Protein AF-A0A843GXN9-F1 (afdb_monomer_lite)

Sequence (230 aa):
MGNDIEFFNIRDGESAVVRILSTTVDKIERIGIHTIELRGGTKKKVRCLESNCPLCKNDQASERLALHLWDYTDGKEKVWNRTTNEKFINLLKDVEENWGNLSECVIKINREGDSFPKYSVTVQNPNKYPMPNEISKEDIDKNVGYRCCTYRSADELAEFLKTGYLPEHVKKQPKQDWIPKDQWIKNKNKEQENKKIEEATKHYENHHNNAELEEDDDVMIDPFSLKRKG

Secondary structure (DSSP, 8-state):
----PEEP---TT-EEEEEE--SSGGGSEEEEEEEEEPTTS-EEEEE--GGG-GGGGTSPPEEEEEEEEEETTTTEEEEEEEE--HHHHHHHHHHHHHH--GGG-EEEEEEE-SSS-EEEEEEE-GGGSPPPTT--GGGTT---GGGTSB---HHHHHHHHHHS-PPP--S---------HHHHHHHHHHHHHHHHHHHHHHHHHHHHHTGGGS----------------

Foldseek 3Di:
DDADAAADDAAAQGKFKKAWLEFALLLFDKWFWDWAAFVPRDTFIETAPPPLAPCCVPDGTFIWTWIWIQTPVVGGIYTYIGGDDPVVSVVRVVCCVVPNTSNLWMWMWHWHDDVDIDIDIDTDDSVVPDDDPPDDNCSRSDDDCCVVHPYDDNVQNVVCVVPSDRDDDPPDDDPDDDDRPVRVVVVVVVVVVVVVVVVVVVVVVVVVVVVVPPPDDPPPDDPDDDDDDD

Structure (mmCIF, N/CA/C/O backbone):
data_AF-A0A843GXN9-F1
#
_entry.id   AF-A0A843GXN9-F1
#
loop_
_atom_site.group_PDB
_atom_site.id
_atom_site.type_symbol
_atom_site.label_atom_id
_atom_site.label_alt_id
_atom_site.label_comp_id
_atom_site.label_asym_id
_atom_site.label_entity_id
_atom_site.label_seq_id
_atom_site.pdbx_PDB_ins_code
_atom_site.Cartn_x
_atom_site.Cartn_y
_atom_site.Cartn_z
_atom_site.occupancy
_atom_site.B_iso_or_equiv
_atom_site.auth_seq_id
_atom_site.auth_comp_id
_atom_site.auth_asym_id
_atom_site.auth_atom_id
_atom_site.pdbx_PDB_model_num
ATOM 1 N N . MET A 1 1 ? -13.172 -19.415 -2.507 1.00 31.33 1 MET A N 1
ATOM 2 C CA . MET A 1 1 ? -13.426 -18.276 -3.413 1.00 31.33 1 MET A CA 1
ATOM 3 C C . MET A 1 1 ? -12.803 -17.072 -2.736 1.00 31.33 1 MET A C 1
ATOM 5 O O . MET A 1 1 ? -13.189 -16.797 -1.613 1.00 31.33 1 MET A O 1
ATOM 9 N N . GLY A 1 2 ? -11.746 -16.483 -3.297 1.00 44.78 2 GLY A N 1
ATOM 10 C CA . GLY A 1 2 ? -11.114 -15.320 -2.667 1.00 44.78 2 GLY A CA 1
ATOM 11 C C . GLY A 1 2 ? -11.985 -14.094 -2.907 1.00 44.78 2 GLY A C 1
ATOM 12 O O . GLY A 1 2 ? -12.307 -13.833 -4.065 1.00 44.78 2 GLY A O 1
ATOM 13 N N . ASN A 1 3 ? -12.379 -13.391 -1.845 1.00 56.31 3 ASN A N 1
ATOM 14 C CA . ASN A 1 3 ? -12.985 -12.069 -1.975 1.00 56.31 3 ASN A CA 1
ATOM 15 C C . ASN A 1 3 ? -12.026 -11.181 -2.775 1.00 56.31 3 ASN A C 1
ATOM 17 O O . ASN A 1 3 ? -10.829 -11.115 -2.482 1.00 56.31 3 ASN A O 1
ATOM 21 N N . ASP A 1 4 ? -12.533 -10.574 -3.845 1.00 81.25 4 ASP A N 1
ATOM 22 C CA . ASP A 1 4 ? -11.727 -9.726 -4.713 1.00 81.25 4 ASP A CA 1
ATOM 23 C C . ASP A 1 4 ? -11.511 -8.389 -3.988 1.00 81.25 4 ASP A C 1
ATOM 25 O O . ASP A 1 4 ? -12.460 -7.652 -3.735 1.00 81.25 4 ASP A O 1
ATOM 29 N N . ILE A 1 5 ? -10.271 -8.100 -3.585 1.00 87.19 5 ILE A N 1
ATOM 30 C CA . ILE A 1 5 ? -9.942 -6.901 -2.799 1.00 87.19 5 ILE A CA 1
ATOM 31 C C . ILE A 1 5 ? -10.099 -5.660 -3.691 1.00 87.19 5 ILE A C 1
ATOM 33 O O . ILE A 1 5 ? -9.458 -5.554 -4.748 1.00 87.19 5 ILE A O 1
ATOM 37 N N . GLU A 1 6 ? -10.933 -4.708 -3.274 1.00 93.44 6 GLU A N 1
ATOM 38 C CA . GLU A 1 6 ? -11.242 -3.494 -4.041 1.00 93.44 6 GLU A CA 1
ATOM 39 C C . GLU A 1 6 ? -10.247 -2.356 -3.750 1.00 93.44 6 GLU A C 1
ATOM 41 O O . GLU A 1 6 ? -9.521 -2.373 -2.760 1.00 93.44 6 GLU A O 1
ATOM 46 N N . PHE A 1 7 ? -10.184 -1.331 -4.605 1.00 94.94 7 PHE A N 1
ATOM 47 C CA . PHE A 1 7 ? -9.387 -0.138 -4.300 1.00 94.94 7 PHE A CA 1
ATOM 48 C C . PHE A 1 7 ? -10.156 0.809 -3.385 1.00 94.94 7 PHE A C 1
ATOM 50 O O . PHE A 1 7 ? -11.255 1.255 -3.715 1.00 94.94 7 PHE A O 1
ATOM 57 N N . PHE A 1 8 ? -9.532 1.193 -2.277 1.00 95.62 8 PHE A N 1
ATOM 58 C CA . PHE A 1 8 ? -10.060 2.222 -1.397 1.00 95.62 8 PHE A CA 1
ATOM 59 C C . PHE A 1 8 ? -9.865 3.612 -2.004 1.00 95.62 8 PHE A C 1
ATOM 61 O O . PHE A 1 8 ? -8.745 4.012 -2.334 1.00 95.62 8 PHE A O 1
ATOM 68 N N . ASN A 1 9 ? -10.964 4.356 -2.119 1.00 92.06 9 ASN A N 1
ATOM 69 C CA . ASN A 1 9 ? -10.995 5.730 -2.597 1.00 92.06 9 ASN A CA 1
ATOM 70 C C . ASN A 1 9 ? -11.974 6.540 -1.744 1.00 92.06 9 ASN A C 1
ATOM 72 O O . ASN A 1 9 ? -13.054 6.055 -1.425 1.00 92.06 9 ASN A O 1
ATOM 76 N N . ILE A 1 10 ? -11.602 7.779 -1.426 1.00 91.50 10 ILE A N 1
ATOM 77 C CA . ILE A 1 10 ? -12.435 8.742 -0.694 1.00 91.50 10 ILE A CA 1
ATOM 78 C C . ILE A 1 10 ? -12.473 10.026 -1.525 1.00 91.50 10 ILE A C 1
ATOM 80 O O . ILE A 1 10 ? -11.417 10.433 -2.035 1.00 91.50 10 ILE A O 1
ATOM 84 N N . ARG A 1 11 ? -13.639 10.657 -1.703 1.00 91.06 11 ARG A N 1
ATOM 85 C CA . ARG A 1 11 ? -13.743 11.935 -2.432 1.00 91.06 11 ARG A CA 1
ATOM 86 C C . ARG A 1 11 ? -13.391 13.118 -1.530 1.00 91.06 11 ARG A C 1
ATOM 88 O O . ARG A 1 11 ? -13.130 12.954 -0.341 1.00 91.06 11 ARG A O 1
ATOM 95 N N . ASP A 1 12 ? -13.292 14.301 -2.122 1.00 92.44 12 ASP A N 1
ATOM 96 C CA . ASP A 1 12 ? -13.070 15.527 -1.356 1.00 92.44 12 ASP A CA 1
ATOM 97 C C . ASP A 1 12 ? -14.257 15.819 -0.422 1.00 92.44 12 ASP A C 1
ATOM 99 O O . ASP A 1 12 ? -15.409 15.607 -0.799 1.00 92.44 12 ASP A O 1
ATOM 103 N N . GLY A 1 13 ? -13.967 16.256 0.804 1.00 91.88 13 GLY A N 1
ATOM 104 C CA . GLY A 1 13 ? -14.954 16.508 1.856 1.00 91.88 13 GLY A CA 1
ATOM 105 C C . GLY A 1 13 ? -15.562 15.249 2.484 1.00 91.88 13 GLY A C 1
ATOM 106 O O . GLY A 1 13 ? -16.354 15.353 3.421 1.00 91.88 13 GLY A O 1
ATOM 107 N N . GLU A 1 14 ? -15.200 14.059 2.002 1.00 94.00 14 GLU A N 1
ATOM 108 C CA . GLU A 1 14 ? -15.687 12.794 2.539 1.00 94.00 14 GLU A CA 1
ATOM 109 C C . GLU A 1 14 ? -14.766 12.241 3.633 1.00 94.00 14 GLU A C 1
ATOM 111 O O . GLU A 1 14 ? -13.570 12.543 3.742 1.00 94.00 14 GLU A O 1
ATOM 116 N N . SER A 1 15 ? -15.354 11.369 4.446 1.00 95.00 15 SER A N 1
ATOM 117 C CA . SER A 1 15 ? -14.640 10.619 5.465 1.00 95.00 15 SER A CA 1
ATOM 118 C C . SER A 1 15 ? -15.069 9.165 5.462 1.00 95.00 15 SER A C 1
ATOM 120 O O . SER A 1 15 ? -16.242 8.882 5.230 1.00 95.00 15 SER A O 1
ATOM 122 N N . ALA A 1 16 ? -14.147 8.270 5.792 1.00 96.88 16 ALA A N 1
ATOM 123 C CA . ALA A 1 16 ? -14.416 6.845 5.919 1.00 96.88 16 ALA A CA 1
ATOM 124 C C . ALA A 1 16 ? -13.811 6.312 7.216 1.00 96.88 16 ALA A C 1
ATOM 126 O O . ALA A 1 16 ? -12.743 6.759 7.645 1.00 96.88 16 ALA A O 1
ATOM 127 N N . VAL A 1 17 ? -14.506 5.365 7.845 1.00 97.19 17 VAL A N 1
ATOM 128 C CA . VAL A 1 17 ? -14.005 4.652 9.020 1.00 97.19 17 VAL A CA 1
ATOM 129 C C . VAL A 1 17 ? -13.502 3.294 8.568 1.00 97.19 17 VAL A C 1
ATOM 131 O O . VAL A 1 17 ? -14.251 2.509 7.990 1.00 97.19 17 VAL A O 1
ATOM 134 N N . VAL A 1 18 ? -12.231 3.027 8.833 1.00 96.94 18 VAL A N 1
ATOM 135 C CA . VAL A 1 18 ? -11.554 1.819 8.378 1.00 96.94 18 VAL A CA 1
ATOM 136 C C . VAL A 1 18 ? -10.777 1.176 9.517 1.00 96.94 18 VAL A C 1
ATOM 138 O O . VAL A 1 18 ? -10.284 1.856 10.418 1.00 96.94 18 VAL A O 1
ATOM 141 N N . ARG A 1 19 ? -10.634 -0.143 9.461 1.00 96.44 19 ARG A N 1
ATOM 142 C CA . ARG A 1 19 ? -9.665 -0.891 10.266 1.00 96.44 19 ARG A CA 1
ATOM 143 C C . ARG A 1 19 ? -8.457 -1.207 9.401 1.00 96.44 19 ARG A C 1
ATOM 145 O O . ARG A 1 19 ? -8.619 -1.598 8.247 1.00 96.44 19 ARG A O 1
ATOM 152 N N . ILE A 1 20 ? -7.262 -1.018 9.946 1.00 95.88 20 ILE A N 1
ATOM 153 C CA . ILE A 1 20 ? -6.027 -1.436 9.279 1.00 95.88 20 ILE A CA 1
ATOM 154 C C . ILE A 1 20 ? -5.920 -2.956 9.428 1.00 95.88 20 ILE A C 1
ATOM 156 O O . ILE A 1 20 ? -6.215 -3.479 10.491 1.00 95.88 20 ILE A O 1
ATOM 160 N N . LEU A 1 21 ? -5.544 -3.681 8.376 1.00 96.38 21 LEU A N 1
ATOM 161 C CA . LEU A 1 21 ? -5.380 -5.144 8.398 1.00 96.38 21 LEU A CA 1
ATOM 162 C C . LEU A 1 21 ? -3.896 -5.526 8.331 1.00 96.38 21 LEU A C 1
ATOM 164 O O . LEU A 1 21 ? -3.481 -6.443 7.629 1.00 96.38 21 LEU A O 1
ATOM 168 N N . SER A 1 22 ? -3.078 -4.782 9.066 1.00 95.62 22 SER A N 1
ATOM 169 C CA . SER A 1 22 ? -1.650 -5.033 9.252 1.00 95.62 22 SER A CA 1
ATOM 170 C C . SER A 1 22 ? -1.336 -4.868 10.729 1.0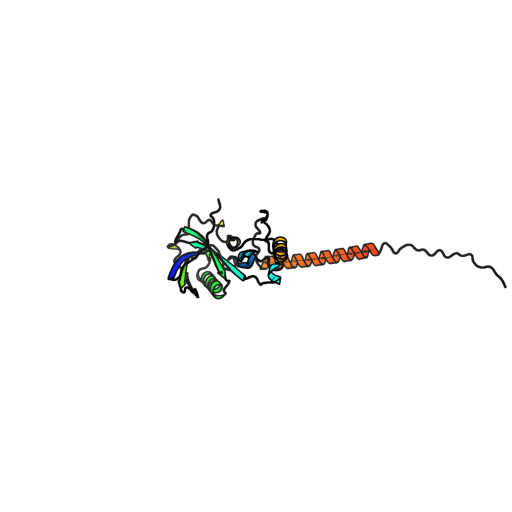0 95.62 22 SER A C 1
ATOM 172 O O . SER A 1 22 ? -1.889 -3.966 11.351 1.00 95.62 22 SER A O 1
ATOM 174 N N . THR A 1 23 ? -0.502 -5.728 11.302 1.00 96.06 23 THR A N 1
ATOM 175 C CA . THR A 1 23 ? -0.198 -5.719 12.738 1.00 96.06 23 THR A CA 1
ATOM 176 C C . THR A 1 23 ? 0.725 -4.575 13.133 1.00 96.06 23 THR A C 1
ATOM 178 O O . THR A 1 23 ? 0.549 -3.975 14.193 1.00 96.06 23 THR A O 1
ATOM 181 N N . THR A 1 24 ? 1.665 -4.238 12.258 1.00 96.38 24 THR A N 1
ATOM 182 C CA . THR A 1 24 ? 2.730 -3.257 12.489 1.00 96.38 24 THR A CA 1
ATOM 183 C C . THR A 1 24 ? 3.047 -2.499 11.195 1.00 96.38 24 THR A C 1
ATOM 185 O O . THR A 1 24 ? 2.712 -2.948 10.090 1.00 96.38 24 THR A O 1
ATOM 188 N N . VAL A 1 25 ? 3.686 -1.326 11.284 1.00 94.06 25 VAL A N 1
ATOM 189 C CA . VAL A 1 25 ? 3.985 -0.503 10.093 1.00 94.06 25 VAL A CA 1
ATOM 190 C C . VAL A 1 25 ? 4.928 -1.202 9.104 1.00 94.06 25 VAL A C 1
ATOM 192 O O . VAL A 1 25 ? 4.829 -0.981 7.895 1.00 94.06 25 VAL A O 1
ATOM 195 N N . ASP A 1 26 ? 5.852 -2.037 9.579 1.00 93.31 26 ASP A N 1
ATOM 196 C CA . ASP A 1 26 ? 6.808 -2.787 8.750 1.00 93.31 26 ASP A CA 1
ATOM 197 C C . ASP A 1 26 ? 6.160 -3.917 7.936 1.00 93.31 26 ASP A C 1
ATOM 199 O O . ASP A 1 26 ? 6.714 -4.315 6.910 1.00 93.31 26 ASP A O 1
ATOM 203 N N . LYS A 1 27 ? 4.975 -4.386 8.345 1.00 93.88 27 LYS A N 1
ATOM 204 C CA . LYS A 1 27 ? 4.176 -5.372 7.601 1.00 93.88 27 LYS A CA 1
ATOM 205 C C . LYS A 1 27 ? 3.395 -4.760 6.445 1.00 93.88 27 LYS A C 1
ATOM 207 O O . LYS A 1 27 ? 2.923 -5.487 5.575 1.00 93.88 27 LYS A O 1
ATOM 212 N N . ILE A 1 28 ? 3.277 -3.432 6.395 1.00 93.44 28 ILE A N 1
ATOM 213 C CA . ILE A 1 28 ? 2.598 -2.755 5.292 1.00 93.44 28 ILE A CA 1
ATOM 214 C C . ILE A 1 28 ? 3.456 -2.864 4.028 1.00 93.44 28 ILE A C 1
ATOM 216 O O . ILE A 1 28 ? 4.609 -2.424 3.986 1.00 93.44 28 ILE A O 1
ATOM 220 N N . GLU A 1 29 ? 2.871 -3.408 2.961 1.00 92.25 29 GLU A N 1
ATOM 221 C CA . GLU A 1 29 ? 3.612 -3.695 1.739 1.00 92.25 29 GLU A CA 1
ATOM 222 C C . GLU A 1 29 ? 4.057 -2.404 1.031 1.00 92.25 29 GLU A C 1
ATOM 224 O O . GLU A 1 29 ? 3.251 -1.553 0.634 1.00 92.25 29 GLU A O 1
ATOM 229 N N . ARG A 1 30 ? 5.372 -2.286 0.829 1.00 92.38 30 ARG A N 1
ATOM 230 C CA . ARG A 1 30 ? 6.000 -1.277 -0.028 1.00 92.38 30 ARG A CA 1
ATOM 231 C C . ARG A 1 30 ? 6.351 -1.907 -1.360 1.00 92.38 30 ARG A C 1
ATOM 233 O O . ARG A 1 30 ? 7.022 -2.934 -1.413 1.00 92.38 30 ARG A O 1
ATOM 240 N N . ILE A 1 31 ? 5.919 -1.276 -2.439 1.00 93.06 31 ILE A N 1
ATOM 241 C CA . ILE A 1 31 ? 6.108 -1.775 -3.798 1.00 93.06 31 ILE A CA 1
ATOM 242 C C . ILE A 1 31 ? 6.700 -0.681 -4.679 1.00 93.06 31 ILE A C 1
ATOM 244 O O . ILE A 1 31 ? 6.187 0.435 -4.748 1.00 93.06 31 ILE A O 1
ATOM 248 N N . GLY A 1 32 ? 7.778 -1.002 -5.390 1.00 94.81 32 GLY A N 1
ATOM 249 C CA . GLY A 1 32 ? 8.248 -0.176 -6.496 1.00 94.81 32 GLY A CA 1
ATOM 250 C C . GLY A 1 32 ? 7.373 -0.419 -7.722 1.00 94.81 32 GLY A C 1
ATOM 251 O O . GLY A 1 32 ? 7.138 -1.569 -8.094 1.00 94.81 32 GLY A O 1
ATOM 252 N N . ILE A 1 33 ? 6.890 0.643 -8.363 1.00 95.62 33 ILE A N 1
ATOM 253 C CA . ILE A 1 33 ? 6.053 0.556 -9.563 1.00 95.62 33 ILE A CA 1
ATOM 254 C C . ILE A 1 33 ? 6.652 1.413 -10.676 1.00 95.62 33 ILE A C 1
ATOM 256 O O . ILE A 1 33 ? 6.892 2.604 -10.479 1.00 95.62 33 ILE A O 1
ATOM 260 N N . HIS A 1 34 ? 6.805 0.834 -11.867 1.00 95.75 34 HIS A N 1
ATOM 261 C CA . HIS A 1 34 ? 7.015 1.600 -13.097 1.00 95.75 34 HIS A CA 1
ATOM 262 C C . HIS A 1 34 ? 5.684 1.813 -13.813 1.00 95.75 34 HIS A C 1
ATOM 264 O O . HIS A 1 34 ? 4.834 0.917 -13.854 1.00 95.75 34 HIS A O 1
ATOM 270 N N . THR A 1 35 ? 5.515 2.994 -14.403 1.00 94.94 35 THR A N 1
ATOM 271 C CA . THR A 1 35 ? 4.413 3.261 -15.330 1.00 94.94 35 THR A CA 1
ATOM 272 C C . THR A 1 35 ? 4.968 3.206 -16.742 1.00 94.94 35 THR A C 1
ATOM 274 O O . THR A 1 35 ? 5.697 4.100 -17.149 1.00 94.94 35 THR A O 1
ATOM 277 N N . ILE A 1 36 ? 4.633 2.150 -17.476 1.00 93.50 36 ILE A N 1
ATOM 278 C CA . ILE A 1 36 ? 5.059 1.968 -18.864 1.00 93.50 36 ILE A CA 1
ATOM 279 C C . ILE A 1 36 ? 3.940 2.377 -19.814 1.00 93.50 36 ILE A C 1
ATOM 281 O O . ILE A 1 36 ? 2.763 2.149 -19.528 1.00 93.50 36 ILE A O 1
ATOM 285 N N . GLU A 1 37 ? 4.297 2.961 -20.949 1.00 92.62 37 GLU A N 1
ATOM 286 C CA . GLU A 1 37 ? 3.361 3.283 -22.022 1.00 92.62 37 GLU A CA 1
ATOM 287 C C . GLU A 1 37 ? 3.472 2.228 -23.124 1.00 92.62 37 GLU A C 1
ATOM 289 O O . GLU A 1 37 ? 4.552 1.963 -23.647 1.00 92.62 37 GLU A O 1
ATO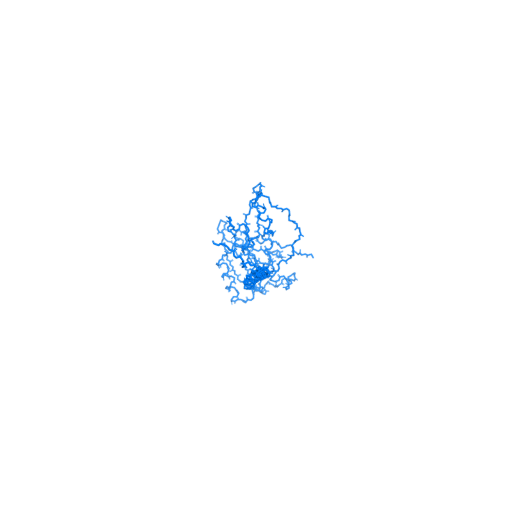M 294 N N . LEU A 1 38 ? 2.355 1.575 -23.435 1.00 88.62 38 LEU A N 1
ATOM 295 C CA . LEU A 1 38 ? 2.273 0.599 -24.514 1.00 88.62 38 LEU A CA 1
ATOM 296 C C . LEU A 1 38 ? 2.083 1.313 -25.855 1.00 88.62 38 LEU A C 1
ATOM 298 O O . LEU A 1 38 ? 1.535 2.418 -25.914 1.00 88.62 38 LEU A O 1
ATOM 302 N N . ARG A 1 39 ? 2.435 0.639 -26.955 1.00 81.31 39 ARG A N 1
ATOM 303 C CA . ARG A 1 39 ? 2.044 1.087 -28.300 1.00 81.31 39 ARG A CA 1
ATOM 304 C C . ARG A 1 39 ? 0.524 1.287 -28.356 1.00 81.31 39 ARG A C 1
ATOM 306 O O . ARG A 1 39 ? -0.234 0.361 -28.082 1.00 81.31 39 ARG A O 1
ATOM 313 N N . GLY A 1 40 ? 0.098 2.508 -28.675 1.00 81.31 40 GLY A N 1
ATOM 314 C CA . GLY A 1 40 ? -1.305 2.938 -28.600 1.00 81.31 40 GLY A CA 1
ATOM 315 C C . GLY A 1 40 ? -1.639 3.840 -27.403 1.00 81.31 40 GLY A C 1
ATOM 316 O O . GLY A 1 40 ? -2.812 4.108 -27.167 1.00 81.31 40 GLY A O 1
ATOM 317 N N . GLY A 1 41 ? -0.644 4.297 -26.635 1.00 85.94 41 GLY A N 1
ATOM 318 C CA . GLY A 1 41 ? -0.807 5.336 -25.605 1.00 85.94 41 GLY A CA 1
ATOM 319 C C . GLY A 1 41 ? -1.391 4.849 -24.275 1.00 85.94 41 GLY A C 1
ATOM 320 O O . GLY A 1 41 ? -1.597 5.626 -23.343 1.00 85.94 41 GLY A O 1
ATOM 321 N N . THR A 1 42 ? -1.669 3.549 -24.154 1.00 88.81 42 THR A N 1
ATOM 322 C CA . THR A 1 42 ? -2.213 2.970 -22.921 1.00 88.81 42 THR A CA 1
ATOM 323 C C . THR A 1 42 ? -1.107 2.804 -21.886 1.00 88.81 42 THR A C 1
ATOM 325 O O . THR A 1 42 ? -0.121 2.108 -22.127 1.00 88.81 42 THR A O 1
ATOM 328 N N . LYS A 1 43 ? -1.293 3.383 -20.698 1.00 92.31 43 LYS A N 1
ATOM 329 C CA . LYS A 1 43 ? -0.350 3.247 -19.581 1.00 92.31 43 LYS A CA 1
ATOM 330 C C . LYS A 1 43 ? -0.658 2.008 -18.742 1.00 92.31 43 LYS A C 1
ATOM 332 O O . LYS A 1 43 ? -1.810 1.761 -18.388 1.00 92.31 43 LYS A O 1
ATOM 337 N N . LYS A 1 44 ? 0.372 1.248 -18.369 1.00 91.44 44 LYS A N 1
ATOM 338 C CA . LYS A 1 44 ? 0.283 0.120 -17.430 1.00 91.44 44 LYS A CA 1
ATOM 339 C C . LYS A 1 44 ? 1.241 0.296 -16.261 1.00 91.44 44 LYS A C 1
ATOM 341 O O . LYS A 1 44 ? 2.342 0.810 -16.414 1.00 91.44 44 LYS A O 1
ATOM 346 N N . LYS A 1 45 ? 0.817 -0.189 -15.092 1.00 93.81 45 LYS A N 1
ATOM 347 C CA . LYS A 1 45 ? 1.645 -0.277 -13.886 1.00 93.81 45 LYS A CA 1
ATOM 348 C C . LYS A 1 45 ? 2.253 -1.671 -13.788 1.00 93.81 45 LYS A C 1
ATOM 350 O O . LYS A 1 45 ? 1.520 -2.665 -13.751 1.00 93.81 45 LYS A O 1
ATOM 355 N N . VAL A 1 46 ? 3.575 -1.742 -13.725 1.00 94.19 46 VAL A N 1
ATOM 356 C CA . VAL A 1 46 ? 4.329 -2.992 -13.571 1.00 94.19 46 VAL A CA 1
ATOM 357 C C . VAL A 1 46 ? 5.172 -2.934 -12.304 1.00 94.19 46 VAL A C 1
ATOM 359 O O . VAL A 1 46 ? 5.703 -1.874 -11.960 1.00 94.19 46 VAL A O 1
ATOM 362 N N . ARG A 1 47 ? 5.265 -4.057 -11.588 1.00 94.44 47 ARG A N 1
ATOM 363 C CA . ARG A 1 47 ? 6.106 -4.162 -10.393 1.00 94.44 47 ARG A CA 1
ATOM 364 C C . ARG A 1 47 ? 7.573 -4.008 -10.791 1.00 94.44 47 ARG A C 1
ATOM 366 O O . ARG A 1 47 ? 8.028 -4.616 -11.756 1.00 94.44 47 ARG A O 1
ATOM 373 N N . CYS A 1 48 ? 8.310 -3.199 -10.045 1.00 95.06 48 CYS A N 1
ATOM 374 C CA . CYS A 1 48 ? 9.757 -3.109 -10.155 1.00 95.06 48 CYS A CA 1
ATOM 375 C C . CYS A 1 48 ? 10.404 -4.377 -9.584 1.00 95.06 48 CYS A C 1
ATOM 377 O O . CYS A 1 48 ? 10.046 -4.823 -8.496 1.00 95.06 48 CYS A O 1
ATOM 379 N N . LEU A 1 49 ? 11.386 -4.922 -10.302 1.00 92.81 49 LEU A N 1
ATOM 380 C CA . LEU A 1 49 ? 12.196 -6.074 -9.875 1.00 92.81 49 LEU A CA 1
ATOM 381 C C . LEU A 1 49 ? 13.457 -5.652 -9.098 1.00 92.81 49 LEU A C 1
ATOM 383 O O . LEU A 1 49 ? 14.447 -6.385 -9.046 1.00 92.81 49 LEU A O 1
ATOM 387 N N . GLU A 1 50 ? 13.441 -4.437 -8.546 1.00 89.44 50 GLU A N 1
ATOM 388 C CA . GLU A 1 50 ? 14.520 -3.839 -7.760 1.00 89.44 50 GLU A CA 1
ATOM 389 C C . GLU A 1 50 ? 15.862 -3.852 -8.517 1.00 89.44 50 GLU A C 1
ATOM 391 O O . GLU A 1 50 ? 15.962 -3.313 -9.620 1.00 89.44 50 GLU A O 1
ATOM 396 N N . SER A 1 51 ? 16.890 -4.483 -7.936 1.00 85.75 51 SER A N 1
ATOM 397 C CA . SER A 1 51 ? 18.261 -4.540 -8.464 1.00 85.75 51 SER A CA 1
ATOM 398 C C . SER A 1 51 ? 18.380 -5.120 -9.877 1.00 85.75 51 SER A C 1
ATOM 400 O O . SER A 1 51 ? 19.284 -4.733 -10.611 1.00 85.75 51 SER A O 1
ATOM 402 N N . ASN A 1 52 ? 17.466 -6.008 -10.276 1.00 87.12 52 ASN A N 1
ATOM 403 C CA . ASN A 1 52 ? 17.499 -6.668 -11.582 1.00 87.12 52 ASN A CA 1
ATOM 404 C C . ASN A 1 52 ? 16.447 -6.104 -12.548 1.00 87.12 52 ASN A C 1
ATOM 406 O O . ASN A 1 52 ? 16.190 -6.705 -13.587 1.00 87.12 52 ASN A O 1
ATOM 410 N N . CYS A 1 53 ? 15.809 -4.976 -12.218 1.00 92.31 53 CYS A N 1
ATOM 411 C CA . CYS A 1 53 ? 14.754 -4.404 -13.043 1.00 92.31 53 CYS A CA 1
ATOM 412 C C . CYS A 1 53 ? 15.330 -3.752 -14.312 1.00 92.31 53 CYS A C 1
ATOM 414 O O . CYS A 1 53 ? 16.025 -2.738 -14.207 1.00 92.31 53 CYS A O 1
ATOM 416 N N . PRO A 1 54 ? 15.005 -4.246 -15.524 1.00 93.81 54 PRO A N 1
ATOM 417 C CA . PRO A 1 54 ? 15.473 -3.618 -16.760 1.00 93.81 54 PRO A CA 1
ATOM 418 C C . PRO A 1 54 ? 14.967 -2.180 -16.920 1.00 93.81 54 PRO A C 1
ATOM 420 O O . PRO A 1 54 ? 15.663 -1.348 -17.496 1.00 93.81 54 PRO A O 1
ATOM 423 N N . LEU A 1 55 ? 13.779 -1.876 -16.382 1.00 94.25 55 LEU A N 1
ATOM 424 C CA . LEU A 1 55 ? 13.152 -0.555 -16.478 1.00 94.25 55 LEU A CA 1
ATOM 425 C C . LEU A 1 55 ? 13.880 0.513 -15.650 1.00 94.25 55 LEU A C 1
ATOM 427 O O . LEU A 1 55 ? 13.947 1.659 -16.089 1.00 94.25 55 LEU A O 1
ATOM 431 N N . CYS A 1 56 ? 14.494 0.137 -14.520 1.00 94.56 56 CYS A N 1
ATOM 432 C CA . CYS A 1 56 ? 15.257 1.053 -13.660 1.00 94.56 56 CYS A CA 1
ATOM 433 C C . CYS A 1 56 ? 16.456 1.708 -14.358 1.00 94.56 56 CYS A C 1
ATOM 435 O O . CYS A 1 56 ? 16.978 2.697 -13.856 1.00 94.56 56 CYS A O 1
ATOM 437 N N . LYS A 1 57 ? 16.904 1.174 -15.502 1.00 89.38 57 LYS A N 1
ATOM 438 C CA . LYS A 1 57 ? 17.974 1.784 -16.305 1.00 89.38 57 LYS A CA 1
ATOM 439 C C . LYS A 1 57 ? 17.523 3.055 -17.030 1.00 89.38 57 LYS A C 1
ATOM 441 O O . LYS A 1 57 ? 18.366 3.880 -17.355 1.00 89.38 57 LYS A O 1
ATOM 446 N N . ASN A 1 58 ? 16.220 3.187 -17.286 1.00 86.19 58 ASN A N 1
ATOM 447 C CA . ASN A 1 58 ? 15.648 4.280 -18.073 1.00 86.19 58 ASN A CA 1
ATOM 448 C C . ASN A 1 58 ? 14.776 5.218 -17.231 1.00 86.19 58 ASN A C 1
ATOM 450 O O . ASN A 1 58 ? 14.737 6.411 -17.505 1.00 86.19 58 ASN A O 1
ATOM 454 N N . ASP A 1 59 ? 14.068 4.686 -16.233 1.00 89.25 59 ASP A N 1
ATOM 455 C CA . ASP A 1 59 ? 13.191 5.463 -15.357 1.00 89.25 59 ASP A CA 1
ATOM 456 C C . ASP A 1 59 ? 13.151 4.846 -13.956 1.00 89.25 59 ASP A C 1
ATOM 458 O O . ASP A 1 59 ? 13.070 3.624 -13.806 1.00 89.25 59 ASP A O 1
ATOM 462 N N . GLN A 1 60 ? 13.202 5.677 -12.918 1.00 91.56 60 GLN A N 1
ATOM 463 C CA . GLN A 1 60 ? 13.210 5.200 -11.539 1.00 91.56 60 GLN A CA 1
ATOM 464 C C . GLN A 1 60 ? 11.802 4.771 -11.109 1.00 91.56 60 GLN A C 1
ATOM 466 O O . GLN A 1 60 ? 10.810 5.450 -11.362 1.00 91.56 60 GLN A O 1
ATOM 471 N N . ALA A 1 61 ? 11.699 3.635 -10.416 1.00 94.31 61 ALA A N 1
ATOM 472 C CA . ALA A 1 61 ? 10.417 3.172 -9.899 1.00 94.31 61 ALA A CA 1
ATOM 473 C C . ALA A 1 61 ? 9.839 4.148 -8.859 1.00 94.31 61 ALA A C 1
ATOM 475 O O . ALA A 1 61 ? 10.541 4.605 -7.957 1.00 94.31 61 ALA A O 1
ATOM 476 N N . SER A 1 62 ? 8.529 4.389 -8.925 1.00 93.25 62 SER A N 1
ATOM 477 C CA . SER A 1 62 ? 7.792 5.097 -7.878 1.00 93.25 62 SER A CA 1
ATOM 478 C C . SER A 1 62 ? 7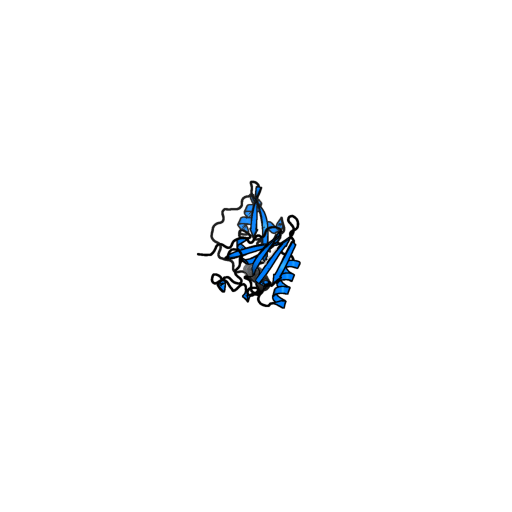.489 4.131 -6.735 1.00 93.25 62 SER A C 1
ATOM 480 O O . SER A 1 62 ? 6.787 3.139 -6.937 1.00 93.25 62 SER A O 1
ATOM 482 N N . GLU A 1 63 ? 7.990 4.423 -5.535 1.00 92.94 63 GLU A N 1
ATOM 483 C CA . GLU A 1 63 ? 7.637 3.662 -4.335 1.00 92.94 63 GLU A CA 1
ATOM 484 C C . GLU A 1 63 ? 6.196 3.980 -3.912 1.00 92.94 63 GLU A C 1
ATOM 486 O O . GLU A 1 63 ? 5.792 5.145 -3.781 1.00 92.94 63 GLU A O 1
ATOM 491 N N . ARG A 1 64 ? 5.408 2.925 -3.716 1.00 93.06 64 ARG A N 1
ATOM 492 C CA . ARG A 1 64 ? 4.033 2.984 -3.235 1.00 93.06 64 ARG A CA 1
ATOM 493 C C . ARG A 1 64 ? 3.866 2.146 -1.979 1.00 93.06 64 ARG A C 1
ATOM 495 O O . ARG A 1 64 ? 4.483 1.097 -1.840 1.00 93.06 64 ARG A O 1
ATOM 502 N N . LEU A 1 65 ? 2.967 2.593 -1.119 1.00 93.62 65 LEU A N 1
ATOM 503 C CA . LEU A 1 65 ? 2.462 1.873 0.035 1.00 93.62 65 LEU A CA 1
ATOM 504 C C . LEU A 1 65 ? 1.103 1.264 -0.330 1.00 93.62 65 LEU A C 1
ATOM 506 O O . LEU A 1 65 ? 0.224 1.982 -0.816 1.00 93.62 65 LEU A O 1
ATOM 510 N N . ALA A 1 66 ? 0.933 -0.035 -0.108 1.00 94.94 66 ALA A N 1
ATOM 511 C CA . ALA A 1 66 ? -0.331 -0.740 -0.279 1.00 94.94 66 ALA A CA 1
ATOM 512 C C . ALA A 1 66 ? -0.879 -1.130 1.098 1.00 94.94 66 ALA A C 1
ATOM 514 O O . ALA A 1 66 ? -0.504 -2.155 1.659 1.00 94.94 66 ALA A O 1
ATOM 515 N N . LEU A 1 67 ? -1.749 -0.284 1.651 1.00 95.00 67 LEU A N 1
ATOM 516 C CA . LEU A 1 67 ? -2.345 -0.512 2.965 1.00 95.00 67 LEU A CA 1
ATOM 517 C C . LEU A 1 67 ? -3.604 -1.373 2.829 1.00 95.00 67 LEU A C 1
ATOM 519 O O . LEU A 1 67 ? -4.538 -0.977 2.129 1.00 95.00 67 LEU A O 1
ATOM 523 N N . HIS A 1 68 ? -3.629 -2.535 3.481 1.00 96.31 68 HIS A N 1
ATOM 524 C CA . HIS A 1 68 ? -4.808 -3.401 3.542 1.00 96.31 68 HIS A CA 1
ATOM 525 C C . HIS A 1 68 ? -5.765 -2.883 4.612 1.00 96.31 68 HIS A C 1
ATOM 527 O O . HIS A 1 68 ? -5.355 -2.592 5.736 1.00 96.31 68 HIS A O 1
ATOM 533 N N . LEU A 1 69 ? -7.028 -2.713 4.239 1.00 96.38 69 LEU A N 1
ATOM 534 C CA . LEU A 1 69 ? -8.056 -2.091 5.056 1.00 96.38 69 LEU A CA 1
ATOM 535 C C . LEU A 1 69 ? -9.334 -2.924 5.036 1.00 96.38 69 LEU A C 1
ATOM 537 O O . LEU A 1 69 ? -9.680 -3.514 4.013 1.00 96.38 69 LEU A O 1
ATOM 541 N N . TRP A 1 70 ? -10.086 -2.862 6.127 1.00 96.62 70 TRP A N 1
ATOM 542 C CA . TRP A 1 70 ? -11.517 -3.133 6.124 1.00 96.62 70 TRP A CA 1
ATOM 543 C C . TRP A 1 70 ? -12.282 -1.814 6.192 1.00 96.62 70 TRP A C 1
ATOM 545 O O . TRP A 1 70 ? -12.060 -1.027 7.114 1.00 96.62 70 TRP A O 1
ATOM 555 N N . ASP A 1 71 ? -13.176 -1.564 5.238 1.00 96.38 71 ASP A N 1
ATOM 556 C CA . ASP A 1 71 ? -14.023 -0.370 5.219 1.00 96.38 71 ASP A CA 1
ATOM 557 C C . ASP A 1 71 ? -15.380 -0.665 5.865 1.00 96.38 71 ASP A C 1
ATOM 559 O O . ASP A 1 71 ? -16.156 -1.486 5.376 1.00 96.38 71 ASP A O 1
ATOM 563 N N . TYR A 1 72 ? -15.681 0.015 6.974 1.00 95.62 72 TYR A N 1
ATOM 564 C CA . TYR A 1 72 ? -16.949 -0.160 7.688 1.00 95.62 72 TYR A CA 1
ATOM 565 C C . TYR A 1 72 ? -18.138 0.494 6.977 1.00 95.62 72 TYR A C 1
ATOM 567 O O . TYR A 1 72 ? -19.279 0.242 7.356 1.00 95.62 72 TYR A O 1
ATOM 575 N N . THR A 1 73 ? -17.894 1.332 5.968 1.00 91.44 73 THR A N 1
ATOM 576 C CA . THR A 1 73 ? -18.952 2.023 5.222 1.00 91.44 73 THR A CA 1
ATOM 577 C C . THR A 1 73 ? -19.712 1.060 4.315 1.00 91.44 73 THR A C 1
ATOM 579 O O . THR A 1 73 ? -20.932 1.159 4.200 1.00 91.44 73 THR A O 1
ATOM 582 N N . ASP A 1 74 ? -19.001 0.127 3.679 1.00 92.75 74 ASP A N 1
ATOM 583 C CA . ASP A 1 74 ? -19.580 -0.856 2.760 1.00 92.75 74 ASP A CA 1
ATOM 584 C C . ASP A 1 74 ? -19.267 -2.317 3.108 1.00 92.75 74 ASP A C 1
ATOM 586 O O . ASP A 1 74 ? -19.739 -3.212 2.408 1.00 92.75 74 ASP A O 1
ATOM 590 N N . GLY A 1 75 ? -18.535 -2.572 4.197 1.00 93.19 75 GLY A N 1
ATOM 591 C CA . GLY A 1 75 ? -18.280 -3.916 4.712 1.00 93.19 75 GLY A CA 1
ATOM 592 C C . GLY A 1 75 ? -17.391 -4.743 3.789 1.00 93.19 75 GLY A C 1
ATOM 593 O O . GLY A 1 75 ? -17.706 -5.900 3.509 1.00 93.19 75 GLY A O 1
ATOM 594 N N . LYS A 1 76 ? -16.317 -4.142 3.264 1.00 94.06 76 LYS A N 1
ATOM 595 C CA . LYS A 1 76 ? -15.426 -4.792 2.295 1.00 94.06 76 LYS A CA 1
ATOM 596 C C . LYS A 1 76 ? -13.950 -4.642 2.637 1.00 94.06 76 LYS A C 1
ATOM 598 O O . LYS A 1 76 ? -13.502 -3.609 3.139 1.00 94.06 76 LYS A O 1
ATOM 603 N N . GLU A 1 77 ? -13.176 -5.653 2.245 1.00 95.31 77 GLU A N 1
ATOM 604 C CA . GLU A 1 77 ? -11.720 -5.566 2.163 1.00 95.31 77 GLU A CA 1
ATOM 605 C C . GLU A 1 77 ? -11.298 -4.653 1.011 1.00 95.31 77 GLU A C 1
ATOM 607 O O . GLU A 1 77 ? -11.724 -4.818 -0.139 1.00 95.31 77 GLU A O 1
ATOM 612 N N . LYS A 1 78 ? -10.402 -3.714 1.308 1.00 96.44 78 LYS A N 1
ATOM 613 C CA . LYS A 1 78 ? -9.876 -2.774 0.327 1.00 96.44 78 LYS A CA 1
ATOM 614 C C . LYS A 1 78 ? -8.371 -2.588 0.459 1.00 96.44 78 LYS A C 1
ATOM 616 O O . LYS A 1 78 ? -7.782 -2.781 1.517 1.00 96.44 78 LYS A O 1
ATOM 621 N N . VAL A 1 79 ? -7.744 -2.160 -0.630 1.00 96.00 79 VAL A N 1
ATOM 622 C CA . VAL A 1 79 ? -6.349 -1.724 -0.665 1.00 96.00 79 VAL A CA 1
ATOM 623 C C . VAL A 1 79 ? -6.279 -0.226 -0.917 1.00 96.00 79 VAL A C 1
ATOM 625 O O . VAL A 1 79 ? -6.826 0.292 -1.895 1.00 96.00 79 VAL A O 1
ATOM 628 N N . TRP A 1 80 ? -5.566 0.487 -0.053 1.00 94.69 80 TRP A N 1
ATOM 629 C CA . TRP A 1 80 ? -5.271 1.897 -0.247 1.00 94.69 80 TRP A CA 1
ATOM 630 C C . TRP A 1 80 ? -3.859 2.073 -0.793 1.00 94.69 80 TRP A C 1
ATOM 632 O O . TRP A 1 80 ? -2.868 1.958 -0.073 1.00 94.69 80 TRP A O 1
ATOM 642 N N . ASN A 1 81 ? -3.773 2.343 -2.096 1.00 93.06 81 ASN A N 1
ATOM 643 C CA . ASN A 1 81 ? -2.509 2.555 -2.796 1.00 93.06 81 ASN A CA 1
ATOM 644 C C . ASN A 1 81 ? -2.092 4.027 -2.724 1.00 93.06 81 ASN A C 1
ATOM 646 O O . ASN A 1 81 ? -2.724 4.889 -3.343 1.00 93.06 81 ASN A O 1
ATOM 650 N N . ARG A 1 82 ? -1.004 4.321 -2.012 1.00 89.00 82 ARG A N 1
ATOM 651 C CA . ARG A 1 82 ? -0.488 5.682 -1.822 1.00 89.00 82 ARG A CA 1
ATOM 652 C C . ARG A 1 82 ? 0.961 5.798 -2.240 1.00 89.00 82 ARG A C 1
ATOM 654 O O . ARG A 1 82 ? 1.719 4.845 -2.162 1.00 89.00 82 ARG A O 1
ATOM 661 N N . THR A 1 83 ? 1.362 6.985 -2.684 1.00 86.62 83 THR A N 1
ATOM 662 C CA . THR A 1 83 ? 2.791 7.310 -2.759 1.00 86.62 83 THR A CA 1
ATOM 663 C C . THR A 1 83 ? 3.378 7.231 -1.361 1.00 86.62 83 THR A C 1
ATOM 665 O O . THR A 1 83 ? 2.778 7.759 -0.421 1.00 86.62 83 THR A O 1
ATOM 668 N N . THR A 1 84 ? 4.529 6.582 -1.234 1.00 81.69 84 THR A N 1
ATOM 669 C CA . THR A 1 84 ? 5.262 6.535 0.026 1.00 81.69 84 THR A CA 1
ATOM 670 C C . THR A 1 84 ? 5.612 7.964 0.446 1.00 81.69 84 THR A C 1
ATOM 672 O O . THR A 1 84 ? 6.348 8.664 -0.244 1.00 81.69 84 THR A O 1
ATOM 675 N N . ASN A 1 85 ? 5.032 8.421 1.555 1.00 82.75 85 ASN A N 1
ATOM 676 C CA 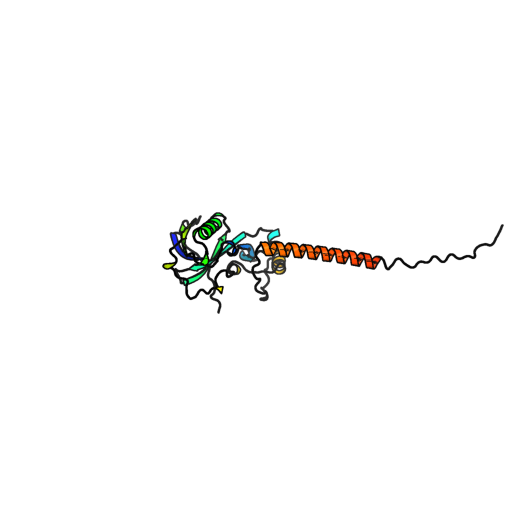. ASN A 1 85 ? 5.289 9.729 2.148 1.00 82.75 85 ASN A CA 1
ATOM 677 C C . ASN A 1 85 ? 5.631 9.519 3.623 1.00 82.75 85 ASN A C 1
ATOM 679 O O . ASN A 1 85 ? 4.830 8.940 4.360 1.00 82.75 85 ASN A O 1
ATOM 683 N N . GLU A 1 86 ? 6.795 10.007 4.049 1.00 85.12 86 GLU A N 1
ATOM 684 C CA . GLU A 1 86 ? 7.274 9.885 5.428 1.00 85.12 86 GLU A CA 1
ATOM 685 C C . GLU A 1 86 ? 6.273 10.422 6.449 1.00 85.12 86 GLU A C 1
ATOM 687 O O . GLU A 1 86 ? 6.074 9.790 7.478 1.00 85.12 86 GLU A O 1
ATOM 692 N N . LYS A 1 87 ? 5.557 11.514 6.146 1.00 86.19 87 LYS A N 1
ATOM 693 C CA . LYS A 1 87 ? 4.534 12.064 7.051 1.00 86.19 87 LYS A CA 1
ATOM 694 C C . LYS A 1 87 ? 3.416 11.065 7.334 1.00 86.19 87 LYS A C 1
ATOM 696 O O . LYS A 1 87 ? 2.953 10.968 8.462 1.00 86.19 87 LYS A O 1
ATOM 701 N N . PHE A 1 88 ? 2.982 10.329 6.311 1.00 85.38 88 PHE A N 1
ATOM 702 C CA . PHE A 1 88 ? 1.925 9.331 6.465 1.00 85.38 88 PHE A CA 1
ATOM 703 C C . PHE A 1 88 ? 2.434 8.079 7.183 1.00 85.38 88 PHE A C 1
ATOM 705 O O . PHE A 1 88 ? 1.733 7.519 8.012 1.00 85.38 88 PHE A O 1
ATOM 712 N N . ILE A 1 89 ? 3.670 7.662 6.909 1.00 90.19 89 ILE A N 1
ATOM 713 C CA . ILE A 1 89 ? 4.289 6.537 7.619 1.00 90.19 89 ILE A CA 1
ATOM 714 C C . ILE A 1 89 ? 4.492 6.872 9.097 1.00 90.19 89 ILE A C 1
ATOM 716 O O . ILE A 1 89 ? 4.175 6.046 9.941 1.00 90.19 89 ILE A O 1
ATOM 720 N N . ASN A 1 90 ? 4.989 8.069 9.410 1.00 91.88 90 ASN A N 1
ATOM 721 C CA . ASN A 1 90 ? 5.172 8.518 10.789 1.00 91.88 90 ASN A CA 1
ATOM 722 C C . ASN A 1 90 ? 3.830 8.598 11.515 1.00 91.88 90 ASN A C 1
ATOM 724 O O . ASN A 1 90 ? 3.732 8.105 12.622 1.00 91.88 90 ASN A O 1
ATOM 728 N N . LEU A 1 91 ? 2.770 9.068 10.851 1.00 90.44 91 LEU A N 1
ATOM 729 C CA . LEU A 1 91 ? 1.419 9.023 11.409 1.00 90.44 91 LEU A CA 1
ATOM 730 C C . LEU A 1 91 ? 0.985 7.599 11.793 1.00 90.44 91 LEU A C 1
ATOM 732 O O . LEU A 1 91 ? 0.394 7.409 12.849 1.00 90.44 91 LEU A O 1
ATOM 736 N N . LEU A 1 92 ? 1.268 6.594 10.957 1.00 92.19 92 LEU A N 1
ATOM 737 C CA . LEU A 1 92 ? 0.957 5.200 11.294 1.00 92.19 92 LEU A CA 1
ATOM 738 C C . LEU A 1 92 ? 1.840 4.670 12.431 1.00 92.19 92 LEU A C 1
ATOM 740 O O . LEU A 1 92 ? 1.340 3.933 13.272 1.00 92.19 92 LEU A O 1
ATOM 744 N N . LYS A 1 93 ? 3.117 5.067 12.484 1.00 94.38 93 LYS A N 1
ATOM 745 C CA . LYS A 1 93 ? 4.022 4.715 13.590 1.00 94.38 93 LYS A CA 1
ATOM 746 C C . LYS A 1 93 ? 3.562 5.327 14.907 1.00 94.38 93 LYS A C 1
ATOM 748 O O . LYS A 1 93 ? 3.567 4.636 15.911 1.00 94.38 93 LYS A O 1
ATOM 753 N N . ASP A 1 94 ? 3.109 6.577 14.889 1.00 93.56 94 ASP A N 1
ATOM 754 C CA . ASP A 1 94 ? 2.566 7.245 16.070 1.00 93.56 94 ASP A CA 1
ATOM 755 C C . ASP A 1 94 ? 1.298 6.524 16.554 1.00 93.56 94 ASP A C 1
ATOM 757 O O . ASP A 1 94 ? 1.084 6.372 17.755 1.00 93.56 94 ASP A O 1
ATOM 761 N N . VAL A 1 95 ? 0.447 6.045 15.635 1.00 91.94 95 VAL A N 1
ATOM 762 C CA . VAL A 1 95 ? -0.709 5.211 16.004 1.00 91.94 95 VAL A CA 1
ATOM 763 C C . VAL A 1 95 ? -0.242 3.897 16.633 1.00 91.94 95 VAL A C 1
ATOM 765 O O . VAL A 1 95 ? -0.741 3.546 17.696 1.00 91.94 95 VAL A O 1
ATOM 768 N N . GLU A 1 96 ? 0.726 3.209 16.027 1.00 94.81 96 GLU A N 1
ATOM 769 C CA . GLU A 1 96 ? 1.287 1.956 16.551 1.00 94.81 96 GLU A CA 1
ATOM 770 C C . GLU A 1 96 ? 1.907 2.139 17.948 1.00 94.81 96 GLU A C 1
ATOM 772 O O . GLU A 1 96 ? 1.643 1.361 18.859 1.00 94.81 96 GLU A O 1
ATOM 777 N N . GLU A 1 97 ? 2.675 3.207 18.160 1.00 95.06 97 GLU A N 1
ATOM 778 C CA . GLU A 1 97 ? 3.336 3.495 19.435 1.00 95.06 97 GLU A CA 1
ATOM 779 C C . GLU A 1 97 ? 2.332 3.805 20.554 1.00 95.06 97 GLU A C 1
ATOM 781 O O . GLU A 1 97 ? 2.490 3.341 21.683 1.00 95.06 97 GLU A O 1
ATOM 786 N N . ASN A 1 98 ? 1.277 4.568 20.248 1.00 93.25 98 ASN A N 1
ATOM 787 C CA . ASN A 1 98 ? 0.311 5.013 21.255 1.00 93.25 98 ASN A CA 1
ATOM 788 C C . ASN A 1 98 ? -0.842 4.023 21.489 1.00 93.25 98 ASN A C 1
ATOM 790 O O . ASN A 1 98 ? -1.465 4.060 22.551 1.00 93.25 98 ASN A O 1
ATOM 794 N N . TRP A 1 99 ? -1.159 3.170 20.509 1.00 90.44 99 TRP A N 1
ATOM 795 C CA . TRP A 1 99 ? -2.336 2.289 20.536 1.00 90.44 99 TRP A CA 1
ATOM 796 C C . TRP A 1 99 ? -2.004 0.803 20.358 1.00 90.44 99 TRP A C 1
ATOM 798 O O . TRP A 1 99 ? -2.889 -0.036 20.515 1.00 90.44 99 TRP A O 1
ATOM 808 N N . GLY A 1 100 ? -0.742 0.461 20.092 1.00 92.00 100 GLY A N 1
ATOM 809 C CA . GLY A 1 100 ? -0.270 -0.910 19.953 1.00 92.00 100 GLY A CA 1
ATOM 810 C C . GLY A 1 100 ? -0.527 -1.486 18.563 1.00 92.00 100 GLY A C 1
ATOM 811 O O . GLY A 1 100 ? -0.237 -0.868 17.542 1.00 92.00 100 GLY A O 1
ATOM 812 N N . ASN A 1 101 ? -1.048 -2.711 18.520 1.00 94.38 101 ASN A N 1
ATOM 813 C CA . ASN A 1 101 ? -1.235 -3.459 17.282 1.00 94.38 101 ASN A CA 1
ATOM 814 C C . ASN A 1 101 ? -2.157 -2.700 16.306 1.00 94.38 101 ASN A C 1
ATOM 816 O O . ASN A 1 101 ? -3.334 -2.455 16.592 1.00 94.38 101 ASN A O 1
ATOM 820 N N . LEU A 1 102 ? -1.643 -2.369 15.119 1.00 94.75 102 LEU A N 1
ATOM 821 C CA . LEU A 1 102 ? -2.388 -1.621 14.106 1.00 94.75 102 LEU A CA 1
ATOM 822 C C . LEU A 1 102 ? -3.641 -2.364 13.628 1.00 94.75 102 LEU A C 1
ATOM 824 O O . LEU A 1 102 ? -4.634 -1.717 13.299 1.00 94.75 102 LEU A O 1
ATOM 828 N N . SER A 1 103 ? -3.642 -3.700 13.656 1.00 94.88 103 SER A N 1
ATOM 829 C CA . SER A 1 103 ? -4.802 -4.502 13.250 1.00 94.88 103 SER A CA 1
ATOM 830 C C . SER A 1 103 ? -5.980 -4.389 14.222 1.00 94.88 103 SER A C 1
ATOM 832 O O . SER A 1 103 ? -7.144 -4.590 13.859 1.00 94.88 103 SER A O 1
ATOM 834 N N . GLU A 1 104 ? -5.694 -3.989 15.461 1.00 92.75 104 GLU A N 1
ATOM 835 C CA . GLU A 1 104 ? -6.689 -3.709 16.492 1.00 92.75 104 GLU A CA 1
ATOM 836 C C . GLU A 1 104 ? -7.197 -2.260 16.418 1.00 92.75 104 GLU A C 1
ATOM 838 O O . GLU A 1 104 ? -8.293 -1.964 16.910 1.00 92.75 104 GLU A O 1
ATOM 843 N N . CYS A 1 105 ? -6.478 -1.385 15.711 1.00 93.25 105 CYS A N 1
ATOM 844 C CA . CYS A 1 105 ? -6.815 0.020 15.558 1.00 93.25 105 CYS A CA 1
ATOM 845 C C . CYS A 1 105 ? -7.900 0.252 14.497 1.00 93.25 105 CYS A C 1
ATOM 847 O O . CYS A 1 105 ? -7.866 -0.269 13.379 1.00 93.25 105 CYS A O 1
ATOM 849 N N . VAL A 1 106 ? -8.845 1.129 14.835 1.00 95.81 106 VAL A N 1
ATOM 850 C CA . VAL A 1 106 ? -9.834 1.667 13.897 1.00 95.81 106 VAL A CA 1
ATOM 851 C C . VAL A 1 106 ? -9.562 3.144 13.732 1.00 95.81 106 VAL A C 1
ATOM 853 O O . VAL A 1 106 ? -9.417 3.867 14.714 1.00 95.81 106 VAL A O 1
ATOM 856 N N . ILE A 1 107 ? -9.495 3.601 12.491 1.00 95.44 107 ILE A N 1
ATOM 857 C CA . ILE A 1 107 ? -9.191 4.984 12.165 1.00 95.44 107 ILE A CA 1
ATOM 858 C C . ILE A 1 107 ? -10.299 5.588 11.313 1.00 95.44 107 ILE A C 1
ATOM 860 O O . ILE A 1 107 ? -10.885 4.936 10.453 1.00 95.44 107 ILE A O 1
ATOM 864 N N . LYS A 1 108 ? -10.575 6.870 11.531 1.00 96.06 108 LYS A N 1
ATOM 865 C CA . LYS A 1 108 ? -11.362 7.685 10.615 1.00 96.06 108 LYS A CA 1
ATOM 866 C C . LYS A 1 108 ? -10.404 8.500 9.765 1.00 96.06 108 LYS A C 1
ATOM 868 O O . LYS A 1 108 ? -9.596 9.257 10.298 1.00 96.06 108 LYS A O 1
ATOM 873 N N . ILE A 1 109 ? -10.511 8.345 8.455 1.00 94.19 109 ILE A N 1
ATOM 874 C CA . ILE A 1 109 ? -9.749 9.108 7.474 1.00 94.19 109 ILE A CA 1
ATOM 875 C C . ILE A 1 109 ? -10.668 10.194 6.930 1.00 94.19 109 ILE A C 1
ATOM 877 O O . ILE A 1 109 ? -11.747 9.875 6.434 1.00 94.19 109 ILE A O 1
ATOM 881 N N . ASN A 1 110 ? -10.242 11.453 6.984 1.00 93.50 110 ASN A N 1
ATOM 882 C CA . ASN A 1 110 ? -10.916 12.555 6.294 1.00 93.50 110 ASN A CA 1
ATOM 883 C C . ASN A 1 110 ? -10.020 13.055 5.164 1.00 93.50 110 ASN A C 1
ATOM 885 O O . ASN A 1 110 ? -8.802 13.160 5.347 1.00 93.50 110 ASN A O 1
ATOM 889 N N . ARG A 1 111 ? -10.617 13.361 4.010 1.00 91.81 111 ARG A N 1
ATOM 890 C CA . ARG A 1 111 ? -9.921 13.958 2.870 1.00 91.81 111 ARG A CA 1
ATOM 891 C C . ARG A 1 111 ? -10.409 15.387 2.651 1.00 91.81 111 ARG A C 1
ATOM 893 O O . ARG A 1 111 ? -11.605 15.621 2.546 1.00 91.81 111 ARG A O 1
ATOM 900 N N . GLU A 1 112 ? -9.465 16.310 2.513 1.00 91.81 112 GLU A N 1
ATOM 901 C CA . GLU A 1 112 ? -9.730 17.714 2.192 1.00 91.81 112 GLU A CA 1
ATOM 902 C C . GLU A 1 112 ? -8.855 18.177 1.025 1.00 91.81 112 GLU A C 1
ATOM 904 O O . GLU A 1 112 ? -7.650 17.924 1.003 1.00 91.81 112 GLU A O 1
ATOM 909 N N . GLY A 1 113 ? -9.436 18.910 0.084 1.00 86.25 113 GLY A N 1
ATOM 910 C CA . GLY A 1 113 ? -8.772 19.428 -1.101 1.00 86.25 113 GLY A CA 1
ATOM 911 C C . GLY A 1 113 ? -8.865 18.479 -2.297 1.00 86.25 113 GLY A C 1
ATOM 912 O O . GLY A 1 113 ? -8.480 17.306 -2.241 1.00 86.25 113 GLY A O 1
ATOM 913 N N . ASP A 1 114 ? -9.312 19.031 -3.422 1.00 78.19 114 ASP A N 1
ATOM 914 C CA . ASP A 1 114 ? -9.414 18.310 -4.689 1.00 78.19 114 ASP A CA 1
ATOM 915 C C . ASP A 1 114 ? -8.039 18.171 -5.376 1.00 78.19 114 ASP A C 1
ATOM 917 O O . ASP A 1 114 ? -7.508 17.064 -5.504 1.00 78.19 114 ASP A O 1
ATOM 921 N N . SER A 1 115 ? -7.391 19.300 -5.700 1.00 79.50 115 SER A N 1
ATOM 922 C CA . SER A 1 115 ? -6.101 19.336 -6.416 1.00 79.50 115 SER A CA 1
ATOM 923 C C . SER A 1 115 ? -4.889 18.942 -5.562 1.00 79.50 115 SER A C 1
ATOM 925 O O . SER A 1 115 ? -3.913 18.400 -6.078 1.00 79.50 115 SER A O 1
ATOM 927 N N . PHE A 1 116 ? -4.938 19.212 -4.253 1.00 80.69 116 PHE A N 1
ATOM 928 C CA . PHE A 1 116 ? -3.863 18.909 -3.299 1.00 80.69 116 PHE A CA 1
ATOM 929 C C . PHE 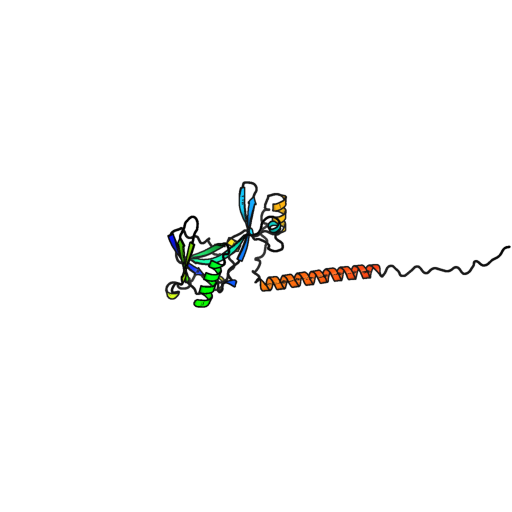A 1 116 ? -4.443 18.221 -2.063 1.00 80.69 116 PHE A C 1
ATOM 931 O O . PHE A 1 116 ? -4.574 18.853 -1.011 1.00 80.69 116 PHE A O 1
ATOM 938 N N . PRO A 1 117 ? -4.820 16.939 -2.185 1.00 83.69 117 PRO A N 1
ATOM 939 C CA . PRO A 1 117 ? -5.574 16.263 -1.150 1.00 83.69 117 PRO A CA 1
ATOM 940 C C . PRO A 1 117 ? -4.733 16.073 0.111 1.00 83.69 117 PRO A C 1
ATOM 942 O O . PRO A 1 117 ? -3.682 15.422 0.104 1.00 83.69 117 PRO A O 1
ATOM 945 N N . LYS A 1 118 ? -5.233 16.625 1.210 1.00 86.62 118 LYS A N 1
ATOM 946 C CA . LYS A 1 118 ? -4.746 16.439 2.571 1.00 86.62 118 LYS A CA 1
ATOM 947 C C . LYS A 1 118 ? -5.582 15.364 3.244 1.00 86.62 118 LYS A C 1
ATOM 949 O O . LYS A 1 118 ? -6.783 15.264 3.020 1.00 86.62 118 LYS A O 1
ATOM 954 N N . TYR A 1 119 ? -4.919 14.553 4.058 1.00 87.19 119 TYR A N 1
ATOM 955 C CA . TYR A 1 119 ? -5.556 13.473 4.795 1.00 87.19 119 TYR A CA 1
ATOM 956 C C . TYR A 1 119 ? -5.296 13.685 6.276 1.00 87.19 119 TYR A C 1
ATOM 958 O O . TYR A 1 119 ? -4.142 13.846 6.674 1.00 87.19 119 TYR A O 1
ATOM 966 N N . SER A 1 120 ? -6.359 13.682 7.069 1.00 89.69 120 SER A N 1
ATOM 967 C CA . SER A 1 120 ? -6.275 13.619 8.525 1.00 89.69 120 SER A CA 1
ATOM 968 C C . SER A 1 120 ? -6.770 12.258 8.993 1.00 89.69 120 SER A C 1
ATOM 970 O O . SER A 1 120 ? -7.689 11.683 8.405 1.00 89.69 120 SER A O 1
ATOM 972 N N . VAL A 1 121 ? -6.128 11.725 10.031 1.00 91.19 121 VAL A N 1
ATOM 973 C CA . VAL A 1 121 ? -6.462 10.422 10.604 1.00 91.19 121 VAL A CA 1
ATOM 974 C C . VAL A 1 121 ? -6.736 10.609 12.084 1.00 91.19 121 VAL A C 1
ATOM 976 O O . VAL A 1 121 ? -5.938 11.221 12.789 1.00 91.19 121 VAL A O 1
ATOM 979 N N . THR A 1 122 ? -7.867 10.091 12.551 1.00 93.19 122 THR A N 1
ATOM 980 C CA . THR A 1 122 ? -8.216 10.080 13.973 1.00 93.19 122 THR A CA 1
ATOM 981 C C . THR A 1 122 ? -8.559 8.670 14.420 1.00 93.19 122 THR A C 1
ATOM 983 O O . THR A 1 122 ? -9.418 8.011 13.828 1.00 93.19 122 THR A O 1
ATOM 986 N N . VAL A 1 123 ? -7.897 8.201 15.477 1.00 93.75 123 VAL A N 1
ATOM 987 C CA . VAL A 1 123 ? -8.188 6.891 16.069 1.00 93.75 123 VAL A CA 1
ATOM 988 C C . VAL A 1 123 ? -9.593 6.910 16.671 1.00 93.75 123 VAL A C 1
ATOM 990 O O . VAL A 1 123 ? -10.010 7.880 17.304 1.00 93.75 123 VAL A O 1
ATOM 993 N N . GLN A 1 124 ? -10.347 5.851 16.412 1.00 95.50 124 GLN A N 1
ATOM 994 C CA . GLN A 1 124 ? -11.711 5.647 16.875 1.00 95.50 124 GLN A CA 1
ATOM 995 C C . GLN A 1 124 ? -11.734 4.604 17.989 1.00 95.50 124 GLN A C 1
ATOM 997 O O . GLN A 1 124 ? -10.854 3.755 18.082 1.00 95.50 124 GLN A O 1
ATOM 1002 N N . ASN A 1 125 ? -12.779 4.634 18.818 1.00 90.50 125 ASN A N 1
ATOM 1003 C CA . ASN A 1 125 ? -12.978 3.607 19.837 1.00 90.50 125 ASN A CA 1
ATOM 1004 C C . ASN A 1 125 ? -13.270 2.247 19.160 1.00 90.50 125 ASN A C 1
ATOM 1006 O O . ASN A 1 125 ? -14.331 2.120 18.536 1.00 90.50 125 ASN A O 1
ATOM 1010 N N . PRO A 1 126 ? -12.398 1.231 19.307 1.00 85.75 126 PRO A N 1
ATOM 1011 C CA . PRO A 1 126 ? -12.559 -0.058 18.636 1.00 85.75 126 PRO A CA 1
ATOM 1012 C C . PRO A 1 126 ? -13.811 -0.817 19.096 1.00 85.75 126 PRO A C 1
ATOM 1014 O O . PRO A 1 126 ? -14.369 -1.583 18.319 1.00 85.75 126 PRO A O 1
ATOM 1017 N N . ASN A 1 127 ? -14.342 -0.549 20.295 1.00 89.69 127 ASN A N 1
ATOM 1018 C CA . ASN A 1 127 ? -15.566 -1.198 20.783 1.00 89.69 127 ASN A CA 1
ATOM 1019 C C . ASN A 1 127 ? -16.813 -0.814 19.968 1.00 89.69 127 ASN A C 1
ATOM 1021 O O . ASN A 1 127 ? -17.795 -1.550 19.968 1.00 89.69 127 ASN A O 1
ATOM 1025 N N . LYS A 1 128 ? -16.793 0.332 19.269 1.00 93.38 128 LYS A N 1
ATOM 1026 C CA . LYS A 1 128 ? -17.871 0.723 18.340 1.00 93.38 128 LYS A CA 1
ATOM 1027 C C . LYS A 1 128 ? -17.771 0.018 16.986 1.00 93.38 128 LYS A C 1
ATOM 1029 O O . LYS A 1 128 ? -18.727 0.039 16.221 1.00 93.38 128 LYS A O 1
ATOM 1034 N N . TYR A 1 129 ? -16.616 -0.569 16.699 1.00 94.19 129 TYR A N 1
ATOM 1035 C CA . TYR A 1 129 ? -16.244 -1.118 15.406 1.00 94.19 129 TYR A CA 1
ATOM 1036 C C . TYR A 1 129 ? -15.575 -2.477 15.633 1.00 94.19 129 TYR A C 1
ATOM 1038 O O . TYR A 1 129 ? -14.351 -2.588 15.504 1.00 94.19 129 TYR A O 1
ATOM 1046 N N . PRO A 1 130 ? -16.344 -3.509 16.027 1.00 91.81 130 PRO A N 1
ATOM 1047 C CA . PRO A 1 130 ? -15.789 -4.833 16.281 1.00 91.81 130 PRO A CA 1
ATOM 1048 C C . PRO A 1 130 ? -15.091 -5.388 15.032 1.00 91.81 130 PRO A C 1
ATOM 1050 O O . PRO A 1 130 ? -15.310 -4.915 13.909 1.00 91.81 130 PRO A O 1
ATOM 1053 N N . MET A 1 131 ? -14.223 -6.382 15.231 1.00 91.81 131 MET A N 1
ATOM 1054 C CA . MET A 1 131 ? -13.647 -7.120 14.109 1.00 91.81 131 MET A CA 1
ATOM 1055 C C . MET A 1 131 ? -14.792 -7.758 13.298 1.00 91.81 131 MET A C 1
ATOM 1057 O O . MET A 1 131 ? -15.660 -8.391 13.904 1.00 91.81 131 MET A O 1
ATOM 1061 N N . PRO A 1 132 ? -14.833 -7.578 11.969 1.00 91.19 132 PRO A N 1
ATOM 1062 C CA . PRO A 1 132 ? -15.827 -8.231 11.121 1.00 91.19 132 PRO A CA 1
ATOM 1063 C C . PRO A 1 132 ? -15.668 -9.751 11.175 1.00 91.19 132 PRO A C 1
ATOM 1065 O O . PRO A 1 132 ? -14.546 -10.254 11.214 1.00 91.19 132 PRO A O 1
ATOM 1068 N N . ASN A 1 133 ? -16.777 -10.488 11.137 1.00 89.69 133 ASN A N 1
ATOM 1069 C CA . ASN A 1 133 ? -16.748 -11.956 11.167 1.00 89.69 133 ASN A CA 1
ATOM 1070 C C . ASN A 1 133 ? -16.146 -12.551 9.883 1.00 89.69 133 ASN A C 1
ATOM 1072 O O . ASN A 1 133 ? -15.717 -13.701 9.867 1.00 89.69 133 ASN A O 1
ATOM 1076 N N . GLU A 1 134 ? -16.143 -11.769 8.806 1.00 89.62 134 GLU A N 1
ATOM 1077 C CA . GLU A 1 134 ? -15.596 -12.098 7.496 1.00 89.62 134 GLU A CA 1
ATOM 1078 C C . GLU A 1 134 ? -14.066 -12.047 7.467 1.00 89.62 134 GLU A C 1
ATOM 1080 O O . GLU A 1 134 ? -13.465 -12.615 6.559 1.00 89.62 134 GLU A O 1
ATOM 1085 N N . ILE A 1 135 ? -13.444 -11.369 8.438 1.00 91.06 135 ILE A N 1
ATOM 1086 C CA . ILE A 1 135 ? -11.996 -11.192 8.505 1.00 91.06 135 ILE A CA 1
ATOM 1087 C C . ILE A 1 135 ? -11.402 -12.260 9.408 1.00 91.06 135 ILE A C 1
ATOM 1089 O O . ILE A 1 135 ? -11.599 -12.275 10.625 1.00 91.06 135 ILE A O 1
ATOM 1093 N N . SER A 1 136 ? -10.653 -13.163 8.783 1.00 91.81 136 SER A N 1
ATOM 1094 C CA . SER A 1 136 ? -9.899 -14.199 9.473 1.00 91.81 136 SER A CA 1
ATOM 1095 C C . SER A 1 136 ? -8.541 -13.674 9.948 1.00 91.81 136 SER A C 1
ATOM 1097 O O . SER A 1 136 ? -8.089 -12.595 9.556 1.00 91.81 136 SER A O 1
ATOM 1099 N N . LYS A 1 137 ? -7.847 -14.447 10.791 1.00 89.25 137 LYS A N 1
ATOM 1100 C CA . LYS A 1 137 ? -6.477 -14.096 11.198 1.00 89.25 137 LYS A CA 1
ATOM 1101 C C . LYS A 1 137 ? -5.516 -14.135 10.013 1.00 89.25 137 LYS A C 1
ATOM 1103 O O . LYS A 1 137 ? -4.545 -13.392 9.999 1.00 89.25 137 LYS A O 1
ATOM 1108 N N . GLU A 1 138 ? -5.801 -14.980 9.030 1.00 89.81 138 GLU A N 1
ATOM 1109 C CA . GLU A 1 138 ? -5.038 -15.141 7.797 1.00 89.81 138 GLU A CA 1
ATOM 1110 C C . GLU A 1 138 ? -5.207 -13.956 6.833 1.00 89.81 138 GLU A C 1
ATOM 1112 O O . GLU A 1 138 ? -4.401 -13.791 5.916 1.00 89.81 138 GLU A O 1
ATOM 1117 N N . ASP A 1 139 ? -6.244 -13.134 7.026 1.00 91.44 139 ASP A N 1
ATOM 1118 C CA . ASP A 1 139 ? -6.426 -11.897 6.267 1.00 91.44 139 ASP A CA 1
ATOM 1119 C C . ASP A 1 139 ? -5.606 -10.736 6.837 1.00 91.44 139 ASP A C 1
ATOM 1121 O O . ASP A 1 139 ? -5.311 -9.791 6.109 1.00 91.44 139 ASP A O 1
ATOM 1125 N N . ILE A 1 140 ? -5.181 -10.816 8.100 1.00 93.19 140 ILE A N 1
ATOM 1126 C CA . ILE A 1 140 ? -4.269 -9.845 8.708 1.00 93.19 140 ILE A CA 1
ATOM 1127 C C . ILE A 1 140 ? -2.847 -10.092 8.182 1.00 93.19 140 ILE A C 1
ATOM 1129 O O . ILE A 1 140 ? -2.410 -11.233 8.057 1.00 93.19 140 ILE A O 1
ATOM 1133 N N . ASP A 1 141 ? -2.117 -9.017 7.871 1.00 94.38 141 ASP A N 1
ATOM 1134 C CA . ASP A 1 141 ? -0.764 -9.050 7.281 1.00 94.38 141 ASP A CA 1
ATOM 1135 C C . ASP A 1 141 ? -0.691 -9.716 5.897 1.00 94.38 141 ASP A C 1
ATOM 1137 O O . ASP A 1 141 ? 0.384 -10.053 5.390 1.00 94.38 141 ASP A O 1
ATOM 1141 N N . LYS A 1 142 ? -1.839 -9.887 5.240 1.00 92.69 142 LYS A N 1
ATOM 1142 C CA . LYS A 1 142 ? -1.921 -10.414 3.883 1.00 92.69 142 LYS A CA 1
ATOM 1143 C C . LYS A 1 142 ? -1.303 -9.427 2.894 1.00 92.69 142 LYS A C 1
ATOM 1145 O O . LYS A 1 142 ? -1.628 -8.243 2.866 1.00 92.69 142 LYS A O 1
ATOM 1150 N N . ASN A 1 143 ? -0.448 -9.933 2.008 1.00 89.88 143 ASN A N 1
ATOM 1151 C CA . ASN A 1 143 ? 0.125 -9.124 0.931 1.00 89.88 143 ASN A CA 1
ATOM 1152 C C . ASN A 1 143 ? -0.967 -8.715 -0.069 1.00 89.88 143 ASN A C 1
ATOM 1154 O O . ASN A 1 143 ? -1.591 -9.574 -0.698 1.00 89.88 143 ASN A O 1
ATOM 1158 N N . VAL A 1 144 ? -1.168 -7.408 -0.253 1.00 92.75 144 VAL A N 1
ATOM 1159 C CA . VAL A 1 144 ? -2.203 -6.827 -1.135 1.00 92.75 144 VAL A CA 1
ATOM 1160 C C . VAL A 1 144 ? -1.642 -5.957 -2.261 1.00 92.75 144 VAL A C 1
ATOM 1162 O O . VAL A 1 144 ? -2.370 -5.551 -3.168 1.00 92.75 144 VAL A O 1
ATOM 1165 N N . GLY A 1 145 ? -0.336 -5.705 -2.273 1.00 89.31 145 GLY A N 1
ATOM 1166 C CA . GLY A 1 145 ? 0.371 -4.921 -3.282 1.00 89.31 145 GLY A CA 1
ATOM 1167 C C . GLY A 1 145 ? 0.276 -5.509 -4.685 1.00 89.31 145 GLY A C 1
ATOM 1168 O O . GLY A 1 145 ? 0.394 -4.776 -5.670 1.00 89.31 145 GLY A O 1
ATOM 1169 N N . TYR A 1 146 ? -0.062 -6.798 -4.809 1.00 89.19 146 TYR A N 1
ATOM 1170 C CA . TYR A 1 146 ? -0.365 -7.414 -6.100 1.00 89.19 146 TYR A CA 1
ATOM 1171 C C . TYR A 1 146 ? -1.562 -6.788 -6.825 1.00 89.19 146 TYR A C 1
ATOM 1173 O O . TYR A 1 146 ? -1.661 -6.894 -8.044 1.00 89.19 146 TYR A O 1
ATOM 1181 N N . ARG A 1 147 ? -2.462 -6.111 -6.106 1.00 90.62 147 ARG A N 1
ATOM 1182 C CA . ARG A 1 147 ? -3.572 -5.368 -6.715 1.00 90.62 147 ARG A CA 1
ATOM 1183 C C . ARG A 1 147 ? -3.100 -4.087 -7.393 1.00 90.62 147 ARG A C 1
ATOM 1185 O O . ARG A 1 147 ? -3.721 -3.628 -8.344 1.00 90.62 147 ARG A O 1
ATOM 1192 N N . CYS A 1 148 ? -1.990 -3.512 -6.939 1.00 90.31 148 CYS A N 1
ATOM 1193 C CA . CYS A 1 148 ? -1.518 -2.197 -7.364 1.00 90.31 148 CYS A CA 1
ATOM 1194 C C . CYS A 1 148 ? -0.752 -2.200 -8.695 1.00 90.31 148 CYS A C 1
ATOM 1196 O O . CYS A 1 148 ? -0.569 -1.133 -9.292 1.00 90.31 148 CYS A O 1
ATOM 1198 N N . CYS A 1 149 ? -0.269 -3.359 -9.144 1.00 91.06 149 CYS A N 1
ATOM 1199 C CA . CYS A 1 149 ? 0.554 -3.490 -10.342 1.00 91.06 149 CYS A CA 1
ATOM 1200 C C . CYS A 1 149 ? 0.514 -4.913 -10.906 1.00 91.06 149 CYS A C 1
ATOM 1202 O O . CYS A 1 149 ? 0.156 -5.866 -10.224 1.00 91.06 149 CYS A O 1
ATOM 1204 N N . THR A 1 150 ? 0.906 -5.053 -12.170 1.00 90.75 150 THR A N 1
ATOM 1205 C CA . THR A 1 150 ? 1.101 -6.368 -12.791 1.00 90.75 150 THR A CA 1
ATOM 1206 C C . THR A 1 150 ? 2.525 -6.865 -12.556 1.00 90.75 150 THR A C 1
ATOM 1208 O O . THR A 1 150 ? 3.474 -6.081 -12.608 1.00 90.75 150 THR A O 1
ATOM 1211 N N . TYR A 1 151 ? 2.680 -8.163 -12.302 1.00 89.88 151 TYR A N 1
ATOM 1212 C CA . TYR A 1 151 ? 3.990 -8.807 -12.206 1.00 89.88 151 TYR A CA 1
ATOM 1213 C C . TYR A 1 151 ? 4.459 -9.177 -13.598 1.00 89.88 151 TYR A C 1
ATOM 1215 O O . TYR A 1 151 ? 3.647 -9.561 -14.438 1.00 89.88 151 TYR A O 1
ATOM 1223 N N . ARG A 1 152 ? 5.757 -9.008 -13.831 1.00 90.50 152 ARG A N 1
ATOM 1224 C CA . ARG A 1 152 ? 6.435 -9.355 -15.074 1.00 90.50 152 ARG A CA 1
ATOM 1225 C C . ARG A 1 152 ? 7.837 -9.837 -14.766 1.00 90.50 152 ARG A C 1
ATOM 1227 O O . ARG A 1 152 ? 8.458 -9.329 -13.834 1.00 90.50 152 ARG A O 1
ATOM 1234 N N . SER A 1 153 ? 8.325 -10.803 -15.530 1.00 91.56 153 SER A N 1
ATOM 1235 C CA . SER A 1 153 ? 9.704 -11.267 -15.422 1.00 91.56 153 SER A CA 1
ATOM 1236 C C . SER A 1 153 ? 10.681 -10.231 -15.984 1.00 91.56 153 SER A C 1
ATOM 1238 O O . SER A 1 153 ? 10.304 -9.325 -16.731 1.00 91.56 153 SER A O 1
ATOM 1240 N N . ALA A 1 154 ? 11.963 -10.366 -15.638 1.00 92.44 154 ALA A N 1
ATOM 1241 C CA . ALA A 1 154 ? 13.004 -9.510 -16.200 1.00 92.44 154 ALA A CA 1
ATOM 1242 C C . ALA A 1 154 ? 13.078 -9.650 -17.731 1.00 92.44 154 ALA A C 1
ATOM 1244 O O . ALA A 1 154 ? 13.229 -8.646 -18.422 1.00 92.44 154 ALA A O 1
ATOM 1245 N N . ASP A 1 155 ? 12.888 -10.860 -18.258 1.00 92.06 155 ASP A N 1
ATOM 1246 C CA . ASP A 1 155 ? 12.912 -11.121 -19.698 1.00 92.06 155 ASP A CA 1
ATOM 1247 C C . ASP A 1 155 ? 11.741 -10.443 -20.419 1.00 92.06 155 ASP A C 1
ATOM 1249 O O . ASP A 1 155 ? 11.961 -9.761 -21.418 1.00 92.06 155 ASP A O 1
ATOM 1253 N N . GLU A 1 156 ? 10.520 -10.524 -19.871 1.00 92.38 156 GLU A N 1
ATOM 1254 C CA . GLU A 1 156 ? 9.343 -9.843 -20.435 1.00 92.38 156 GLU A CA 1
ATOM 1255 C C . GLU A 1 156 ? 9.534 -8.319 -20.470 1.00 92.38 156 GLU A C 1
ATOM 1257 O O . GLU A 1 156 ? 9.156 -7.652 -21.435 1.00 92.38 156 GLU A O 1
ATOM 1262 N N . LEU A 1 157 ? 10.128 -7.749 -19.416 1.00 93.50 157 LEU A N 1
ATOM 1263 C CA . LEU A 1 157 ? 10.411 -6.315 -19.349 1.00 93.50 157 LEU A CA 1
ATOM 1264 C C . LEU A 1 157 ? 11.542 -5.906 -20.303 1.00 93.50 157 LEU A C 1
ATOM 1266 O O . LEU A 1 157 ? 11.478 -4.834 -20.905 1.00 93.50 157 LEU A O 1
ATOM 1270 N N . ALA A 1 158 ? 12.567 -6.742 -20.468 1.00 92.62 158 ALA A N 1
ATOM 1271 C CA . ALA A 1 158 ? 13.645 -6.501 -21.421 1.00 92.62 158 ALA A CA 1
ATOM 1272 C C . ALA A 1 158 ? 13.151 -6.597 -22.873 1.00 92.62 158 ALA A C 1
ATOM 1274 O O . ALA A 1 158 ? 13.558 -5.797 -23.717 1.00 92.62 158 ALA A O 1
ATOM 1275 N N . GLU A 1 159 ? 12.254 -7.537 -23.169 1.00 92.31 159 GLU A N 1
ATOM 1276 C CA . GLU A 1 159 ? 11.595 -7.648 -24.468 1.00 92.31 159 GLU A CA 1
ATOM 1277 C C . GLU A 1 159 ? 10.707 -6.434 -24.751 1.00 92.31 159 GLU A C 1
ATOM 1279 O O . GLU A 1 159 ? 10.778 -5.866 -25.844 1.00 92.31 159 GLU A O 1
ATOM 1284 N N . PHE A 1 160 ? 9.950 -5.965 -23.753 1.00 93.19 160 PHE A N 1
ATOM 1285 C CA . PHE A 1 160 ? 9.177 -4.729 -23.862 1.00 93.19 160 PHE A CA 1
ATOM 1286 C C . PHE A 1 160 ? 10.059 -3.529 -24.220 1.00 93.19 160 PHE A C 1
ATOM 1288 O O . PHE A 1 160 ? 9.711 -2.771 -25.123 1.00 93.19 160 PHE A O 1
ATOM 1295 N N . LEU A 1 161 ? 11.225 -3.376 -23.586 1.00 92.06 161 LEU A N 1
ATOM 1296 C CA . LEU A 1 161 ? 12.151 -2.284 -23.907 1.00 92.06 161 LEU A CA 1
ATOM 1297 C C . LEU A 1 161 ? 12.690 -2.347 -25.344 1.00 92.06 161 LEU A C 1
ATOM 1299 O O . LEU A 1 161 ? 12.993 -1.307 -25.923 1.00 92.06 161 LEU A O 1
ATOM 1303 N N . LYS A 1 162 ? 12.806 -3.544 -25.929 1.00 91.81 162 LYS A N 1
ATOM 1304 C CA . LYS A 1 162 ? 13.275 -3.730 -27.312 1.00 91.81 162 LYS A CA 1
ATOM 1305 C C . LYS A 1 162 ? 12.168 -3.511 -28.341 1.00 91.81 162 LYS A C 1
ATOM 1307 O O . LYS A 1 162 ? 12.414 -2.946 -29.402 1.00 91.81 162 LYS A O 1
ATOM 1312 N N . THR A 1 163 ? 10.963 -4.000 -28.060 1.00 90.69 163 THR A N 1
ATOM 1313 C CA . THR A 1 163 ? 9.888 -4.118 -29.059 1.00 90.69 163 THR A CA 1
ATOM 1314 C C . THR A 1 163 ? 8.790 -3.064 -28.891 1.00 90.69 163 THR A C 1
ATOM 1316 O O . THR A 1 163 ? 8.100 -2.715 -29.854 1.00 90.69 163 THR A O 1
ATOM 1319 N N . GLY A 1 164 ? 8.619 -2.533 -27.680 1.00 87.38 164 GLY A N 1
ATOM 1320 C CA . GLY A 1 164 ? 7.468 -1.729 -27.267 1.00 87.38 164 GLY A CA 1
ATOM 1321 C C . GLY A 1 164 ? 6.195 -2.548 -27.011 1.00 87.38 164 GLY A C 1
ATOM 1322 O O . GLY A 1 164 ? 5.138 -1.959 -26.769 1.00 87.38 164 GLY A O 1
ATOM 1323 N N . TYR A 1 165 ? 6.270 -3.883 -27.064 1.00 87.62 165 TYR A N 1
ATOM 1324 C CA . TYR A 1 165 ? 5.165 -4.794 -26.768 1.00 87.62 165 TYR A CA 1
ATOM 1325 C C . TYR A 1 165 ? 5.449 -5.566 -25.487 1.00 87.62 165 TYR A C 1
ATOM 1327 O O . TYR A 1 165 ? 6.529 -6.117 -25.302 1.00 87.62 165 TYR A O 1
ATOM 1335 N N . LEU A 1 166 ? 4.467 -5.602 -24.589 1.00 86.94 166 LEU A N 1
ATOM 1336 C CA . LEU A 1 166 ? 4.549 -6.431 -23.397 1.00 86.94 166 LEU A CA 1
ATOM 1337 C C . LEU A 1 166 ? 3.998 -7.821 -23.749 1.00 86.94 166 LEU A C 1
ATOM 1339 O O . LEU A 1 166 ? 2.825 -7.881 -24.135 1.00 86.94 166 LEU A O 1
ATOM 1343 N N . PRO A 1 167 ? 4.783 -8.906 -23.616 1.00 83.00 167 PRO A N 1
ATOM 1344 C CA . PRO A 1 167 ? 4.336 -10.248 -23.977 1.00 83.00 167 PRO A CA 1
ATOM 1345 C C . PRO A 1 167 ? 3.039 -10.648 -23.266 1.00 83.00 167 PRO A C 1
ATOM 1347 O O . PRO A 1 167 ? 2.717 -10.158 -22.169 1.00 83.00 167 PRO A O 1
ATOM 1350 N N . GLU A 1 168 ? 2.274 -11.558 -23.870 1.00 77.62 168 GLU A N 1
ATOM 1351 C CA . GLU A 1 168 ? 1.162 -12.181 -23.158 1.00 77.62 168 GLU A CA 1
ATOM 1352 C C . GLU A 1 168 ? 1.699 -12.913 -21.931 1.00 77.62 168 GLU A C 1
ATOM 1354 O O . GLU A 1 168 ? 2.637 -13.703 -22.011 1.00 77.62 168 GLU A O 1
ATOM 1359 N N . HIS A 1 169 ? 1.120 -12.608 -20.768 1.00 64.50 169 HIS A N 1
ATOM 1360 C CA . HIS A 1 169 ? 1.583 -13.189 -19.519 1.00 64.50 169 HIS A CA 1
ATOM 1361 C C . HIS A 1 169 ? 1.276 -14.686 -19.541 1.00 64.50 169 HIS A C 1
ATOM 1363 O O . HIS A 1 169 ? 0.121 -15.096 -19.393 1.00 64.50 169 HIS A O 1
ATOM 1369 N N . VAL A 1 170 ? 2.305 -15.519 -19.676 1.00 55.94 170 VAL A N 1
ATOM 1370 C CA . VAL A 1 170 ? 2.147 -16.959 -19.472 1.00 55.94 170 VAL A CA 1
ATOM 1371 C C . VAL A 1 170 ? 1.840 -17.140 -17.985 1.00 55.94 170 VAL A C 1
ATOM 1373 O O . VAL A 1 170 ? 2.656 -16.781 -17.138 1.00 55.94 170 VAL A O 1
ATOM 1376 N N . LYS A 1 171 ? 0.627 -17.594 -17.643 1.00 48.16 171 LYS A N 1
ATOM 1377 C CA . LYS A 1 171 ? 0.090 -17.717 -16.268 1.00 48.16 171 LYS A CA 1
ATOM 1378 C C . LYS A 1 171 ? 0.800 -18.794 -15.427 1.00 48.16 171 LYS A C 1
ATOM 1380 O O . LYS A 1 171 ? 0.163 -19.690 -14.881 1.00 48.16 171 LYS A O 1
ATOM 1385 N N . LYS A 1 172 ? 2.122 -18.744 -15.327 1.00 44.00 172 LYS A N 1
ATOM 1386 C CA . LYS A 1 172 ? 2.909 -19.614 -14.458 1.00 44.00 172 LYS A CA 1
ATOM 1387 C C . LYS A 1 172 ? 3.969 -18.782 -13.761 1.00 44.00 172 LYS A C 1
ATOM 1389 O O . LYS A 1 172 ? 5.124 -18.807 -14.161 1.00 44.00 172 LYS A O 1
ATOM 1394 N N . GLN A 1 173 ? 3.586 -18.065 -12.711 1.00 47.03 173 GLN A N 1
ATOM 1395 C CA . GLN A 1 173 ? 4.548 -17.788 -11.652 1.00 47.03 173 GLN A CA 1
ATOM 1396 C C . GLN A 1 173 ? 3.948 -18.167 -10.296 1.00 47.03 173 GLN A C 1
ATOM 1398 O O . GLN A 1 173 ? 2.773 -17.877 -10.052 1.00 47.03 173 GLN A O 1
ATOM 1403 N N . PRO A 1 174 ? 4.714 -18.878 -9.449 1.00 42.88 174 PRO A N 1
ATOM 1404 C CA . PRO A 1 174 ? 4.305 -19.165 -8.083 1.00 42.88 174 PRO A CA 1
ATOM 1405 C C . PRO A 1 174 ? 4.161 -17.851 -7.310 1.00 42.88 174 PRO A C 1
ATOM 1407 O O . PRO A 1 174 ? 4.833 -16.866 -7.617 1.00 42.88 174 PRO A O 1
ATOM 1410 N N . LYS A 1 175 ? 3.278 -17.835 -6.304 1.00 44.00 175 LYS A N 1
ATOM 1411 C CA . LYS A 1 175 ? 3.221 -16.745 -5.324 1.00 44.00 175 LYS A CA 1
ATOM 1412 C C . LYS A 1 175 ? 4.632 -16.565 -4.762 1.00 44.00 175 LYS A C 1
ATOM 1414 O O . LYS A 1 175 ? 5.172 -17.495 -4.175 1.00 44.00 175 LYS A O 1
ATOM 1419 N N . GLN A 1 176 ? 5.246 -15.416 -5.013 1.00 48.62 176 GLN A N 1
ATOM 1420 C CA . GLN A 1 176 ? 6.521 -15.087 -4.397 1.00 48.62 176 GLN A CA 1
ATOM 1421 C C . GLN A 1 176 ? 6.200 -14.598 -2.987 1.00 48.62 176 GLN A C 1
ATOM 1423 O O . GLN A 1 176 ? 5.557 -13.559 -2.831 1.00 48.62 176 GLN A O 1
ATOM 1428 N N . ASP A 1 177 ? 6.572 -15.386 -1.981 1.00 50.88 177 ASP A N 1
ATOM 1429 C CA . ASP A 1 177 ? 6.414 -14.986 -0.588 1.00 50.88 177 ASP A CA 1
ATOM 1430 C C . ASP A 1 177 ? 7.240 -13.721 -0.336 1.00 50.88 177 ASP A C 1
ATOM 1432 O O . ASP A 1 177 ? 8.375 -13.589 -0.802 1.00 50.88 177 ASP A O 1
ATOM 1436 N N . TRP A 1 178 ? 6.639 -12.755 0.355 1.00 54.00 178 TRP A N 1
ATOM 1437 C CA . TRP A 1 178 ? 7.311 -11.516 0.721 1.00 54.00 178 TRP A CA 1
ATOM 1438 C C . TRP A 1 178 ? 8.492 -11.824 1.645 1.00 54.00 178 TRP A C 1
ATOM 1440 O O . TRP A 1 178 ? 8.345 -12.533 2.641 1.00 54.00 178 TRP A O 1
ATOM 1450 N N . ILE A 1 179 ? 9.661 -11.282 1.309 1.00 62.97 179 ILE A N 1
ATOM 1451 C CA . ILE A 1 179 ? 10.889 -11.442 2.086 1.00 62.97 179 ILE A CA 1
ATOM 1452 C C . ILE A 1 179 ? 11.187 -10.089 2.756 1.00 62.97 179 ILE A C 1
ATOM 1454 O O . ILE A 1 179 ? 11.383 -9.107 2.034 1.00 62.97 179 ILE A O 1
ATOM 1458 N N . PRO A 1 180 ? 11.247 -10.011 4.100 1.00 69.06 180 PRO A N 1
ATOM 1459 C CA . PRO A 1 180 ? 11.696 -8.819 4.820 1.00 69.06 180 PRO A CA 1
ATOM 1460 C C . PRO A 1 180 ? 13.025 -8.277 4.275 1.00 69.06 180 PRO A C 1
ATOM 1462 O O . PRO A 1 180 ? 13.901 -9.049 3.876 1.00 69.06 180 PRO A O 1
ATOM 1465 N N . LYS A 1 181 ? 13.221 -6.952 4.285 1.00 60.75 181 LYS A N 1
ATOM 1466 C CA . LYS A 1 181 ? 14.413 -6.285 3.714 1.00 60.75 181 LYS A CA 1
ATOM 1467 C C . LYS A 1 181 ? 15.731 -6.848 4.261 1.00 60.75 181 LYS A C 1
ATOM 1469 O O . LYS A 1 181 ? 16.708 -7.009 3.539 1.00 60.75 181 LYS A O 1
ATOM 1474 N N . ASP A 1 182 ? 15.755 -7.161 5.541 1.00 73.12 182 ASP A N 1
ATOM 1475 C CA . ASP A 1 182 ? 16.858 -7.765 6.277 1.00 73.12 182 ASP A CA 1
ATOM 1476 C C . ASP A 1 182 ? 17.134 -9.218 5.851 1.00 73.12 182 ASP A C 1
ATOM 1478 O O . ASP A 1 182 ? 18.298 -9.598 5.695 1.00 73.12 182 ASP A O 1
ATOM 1482 N N . GLN A 1 183 ? 16.100 -10.013 5.561 1.00 73.19 183 GLN A N 1
ATOM 1483 C CA . GLN A 1 183 ? 16.274 -11.327 4.930 1.00 73.19 183 GLN A CA 1
ATOM 1484 C C . GLN A 1 183 ? 16.732 -11.206 3.470 1.00 73.19 183 GLN A C 1
ATOM 1486 O O . GLN A 1 183 ? 17.577 -11.982 3.028 1.00 73.19 183 GLN A O 1
ATOM 1491 N N . TRP A 1 184 ? 16.252 -10.204 2.734 1.00 74.31 184 TRP A N 1
ATOM 1492 C CA . TRP A 1 184 ? 16.698 -9.932 1.368 1.00 74.31 184 TRP A CA 1
ATOM 1493 C C . TRP A 1 184 ? 18.188 -9.569 1.314 1.00 74.31 184 TRP A C 1
ATOM 1495 O O . TRP A 1 184 ? 18.918 -10.125 0.496 1.00 74.31 184 TRP A O 1
ATOM 1505 N N . ILE A 1 185 ? 18.668 -8.714 2.229 1.00 76.31 185 ILE A N 1
ATOM 1506 C CA . ILE A 1 185 ? 20.096 -8.359 2.335 1.00 76.31 185 ILE A CA 1
ATOM 1507 C C . ILE A 1 185 ? 20.936 -9.613 2.612 1.00 76.31 185 ILE A C 1
ATOM 1509 O O . ILE A 1 185 ? 21.955 -9.830 1.956 1.00 76.31 185 ILE A O 1
ATOM 1513 N N . LYS A 1 186 ? 20.494 -10.477 3.536 1.00 81.75 186 LYS A N 1
ATOM 1514 C CA . LYS A 1 186 ? 21.175 -11.751 3.826 1.00 81.75 186 LYS A CA 1
ATOM 1515 C C . LYS A 1 186 ? 21.231 -12.661 2.599 1.00 81.75 186 LYS A C 1
ATOM 1517 O O . LYS A 1 186 ? 22.292 -13.202 2.294 1.00 81.75 186 LYS A O 1
ATOM 1522 N N . ASN A 1 187 ? 20.124 -12.784 1.869 1.00 80.69 187 ASN A N 1
ATOM 1523 C CA . ASN A 1 187 ? 20.056 -13.599 0.658 1.00 80.69 187 ASN A CA 1
ATOM 1524 C C . ASN A 1 187 ? 20.971 -13.052 -0.446 1.00 80.69 187 ASN A C 1
ATOM 1526 O O . ASN A 1 187 ? 21.677 -13.828 -1.085 1.00 80.69 187 ASN A O 1
ATOM 1530 N N . LYS A 1 188 ? 21.030 -11.726 -0.623 1.00 77.56 188 LYS A N 1
ATOM 1531 C CA . LYS A 1 188 ? 21.933 -11.066 -1.579 1.00 77.56 188 LYS A CA 1
ATOM 1532 C C . LYS A 1 188 ? 23.405 -11.283 -1.250 1.00 77.56 188 LYS A C 1
ATOM 1534 O O . LYS A 1 188 ? 24.180 -11.593 -2.152 1.00 77.56 188 LYS A O 1
ATOM 1539 N N . ASN A 1 189 ? 23.783 -11.154 0.020 1.00 86.12 189 ASN A N 1
ATOM 1540 C CA . ASN A 1 189 ? 25.162 -11.388 0.449 1.00 86.12 189 ASN A CA 1
ATOM 1541 C C . ASN A 1 189 ? 25.569 -12.847 0.212 1.00 86.12 189 ASN A C 1
ATOM 1543 O O . ASN A 1 189 ? 26.638 -13.101 -0.336 1.00 86.12 189 ASN A O 1
ATOM 1547 N N . LYS A 1 190 ? 24.677 -13.794 0.529 1.00 86.44 190 LYS A N 1
ATOM 1548 C CA . LYS A 1 190 ? 24.899 -15.224 0.283 1.00 86.44 190 LYS A CA 1
ATOM 1549 C C . LYS A 1 190 ? 25.013 -15.548 -1.210 1.00 86.44 190 LYS A C 1
ATOM 1551 O O . LYS A 1 190 ? 25.862 -16.335 -1.606 1.00 86.44 190 LYS A O 1
ATOM 1556 N N . GLU A 1 191 ? 24.192 -14.926 -2.057 1.00 84.12 191 GLU A N 1
ATOM 1557 C CA . GLU A 1 191 ? 24.275 -15.096 -3.513 1.00 84.12 191 GLU A CA 1
ATOM 1558 C C . GLU A 1 191 ? 25.605 -14.561 -4.073 1.00 84.12 191 GLU A C 1
ATOM 1560 O O . GLU A 1 191 ? 26.217 -15.196 -4.929 1.00 84.12 191 GLU A O 1
ATOM 1565 N N . GLN A 1 192 ? 26.082 -13.413 -3.579 1.00 84.69 192 GLN A N 1
ATOM 1566 C CA . GLN A 1 192 ? 27.386 -12.863 -3.967 1.00 84.69 192 GLN A CA 1
ATOM 1567 C C . GLN A 1 192 ? 28.551 -13.744 -3.508 1.00 84.69 192 GLN A C 1
ATOM 1569 O O . GLN A 1 192 ? 29.515 -13.911 -4.252 1.00 84.69 192 GLN A O 1
ATOM 1574 N N . GLU A 1 193 ? 28.473 -14.304 -2.304 1.00 85.75 193 GLU A N 1
ATOM 1575 C CA . GLU A 1 193 ? 29.478 -15.227 -1.778 1.00 85.75 193 GLU A CA 1
ATOM 1576 C C . GLU A 1 193 ? 29.530 -16.520 -2.599 1.00 85.75 193 GLU A C 1
ATOM 1578 O O . GLU A 1 193 ? 30.603 -16.920 -3.043 1.00 85.75 193 GLU A O 1
ATOM 1583 N N . ASN A 1 194 ? 28.369 -17.096 -2.923 1.00 87.88 194 ASN A N 1
ATOM 1584 C CA . ASN A 1 194 ? 28.283 -18.269 -3.791 1.00 87.88 194 ASN A CA 1
ATOM 1585 C C . ASN A 1 194 ? 28.869 -18.003 -5.187 1.00 87.88 194 ASN A C 1
ATOM 1587 O O . ASN A 1 194 ? 29.607 -18.839 -5.696 1.00 87.88 194 ASN A O 1
ATOM 1591 N N . LYS A 1 195 ? 28.610 -16.830 -5.787 1.00 89.19 195 LYS A N 1
ATOM 1592 C CA . LYS A 1 195 ? 29.209 -16.461 -7.085 1.00 89.19 195 LYS A CA 1
ATOM 1593 C C . LYS A 1 195 ? 30.731 -16.376 -7.020 1.00 89.19 195 LYS A C 1
ATOM 1595 O O . LYS A 1 195 ? 31.400 -16.878 -7.915 1.00 89.19 195 LYS A O 1
ATOM 1600 N N . LYS A 1 196 ? 31.282 -15.798 -5.948 1.00 89.56 196 LYS A N 1
ATOM 1601 C CA . LYS A 1 196 ? 32.739 -15.748 -5.743 1.00 89.56 196 LYS A CA 1
ATOM 1602 C C . LYS A 1 196 ? 33.343 -17.144 -5.605 1.00 89.56 196 LYS A C 1
ATOM 1604 O O . LYS A 1 196 ? 34.418 -17.388 -6.140 1.00 89.56 196 LYS A O 1
ATOM 1609 N N . ILE A 1 197 ? 32.658 -18.048 -4.902 1.00 86.69 197 ILE A N 1
ATOM 1610 C CA . ILE A 1 197 ? 33.087 -19.445 -4.765 1.00 86.69 197 ILE A CA 1
ATOM 1611 C C . ILE A 1 197 ? 33.074 -20.132 -6.135 1.00 86.69 197 ILE A C 1
ATOM 1613 O O . ILE A 1 197 ? 34.082 -20.710 -6.520 1.00 86.69 197 ILE A O 1
ATOM 1617 N N . GLU A 1 198 ? 31.989 -20.009 -6.904 1.00 87.56 198 GLU A N 1
ATOM 1618 C CA . GLU A 1 198 ? 31.897 -20.590 -8.251 1.00 87.56 198 GLU A CA 1
ATOM 1619 C C . GLU A 1 198 ? 32.984 -20.065 -9.203 1.00 87.56 198 GLU A C 1
ATOM 1621 O O . GLU A 1 198 ? 33.558 -20.836 -9.973 1.00 87.56 198 GLU A O 1
ATOM 1626 N N . GLU A 1 199 ? 33.290 -18.766 -9.161 1.00 89.06 199 GLU A N 1
ATOM 1627 C CA . GLU A 1 199 ? 34.367 -18.160 -9.955 1.00 89.06 199 GLU A CA 1
ATOM 1628 C C . GLU A 1 199 ? 35.750 -18.685 -9.542 1.00 89.06 199 GLU A C 1
ATOM 1630 O O . GLU A 1 199 ? 36.565 -19.015 -10.406 1.00 89.06 199 GLU A O 1
ATOM 1635 N N . ALA A 1 200 ? 36.003 -18.825 -8.238 1.00 83.75 200 ALA A N 1
ATOM 1636 C CA . ALA A 1 200 ? 37.252 -19.377 -7.719 1.00 83.75 200 ALA A CA 1
ATOM 1637 C C . ALA A 1 200 ? 37.426 -20.861 -8.082 1.00 83.75 200 ALA A C 1
ATOM 1639 O O . ALA A 1 200 ? 38.516 -21.268 -8.485 1.00 83.75 200 ALA A O 1
ATOM 1640 N N . THR A 1 201 ? 36.358 -21.661 -8.003 1.00 84.62 201 THR A N 1
ATOM 1641 C CA . THR A 1 201 ? 36.377 -23.075 -8.403 1.00 84.62 201 THR A CA 1
ATOM 1642 C C . THR A 1 201 ? 36.681 -23.224 -9.892 1.00 84.62 201 THR A C 1
ATOM 1644 O O . THR A 1 201 ? 37.582 -23.977 -10.250 1.00 84.62 201 THR A O 1
ATOM 1647 N N . LYS A 1 202 ? 36.032 -22.435 -10.760 1.00 84.31 202 LYS A N 1
ATOM 1648 C CA . LYS A 1 202 ? 36.321 -22.439 -12.207 1.00 84.31 202 LYS A CA 1
ATOM 1649 C C . LYS A 1 202 ? 37.760 -22.030 -12.522 1.00 84.31 202 LYS A C 1
ATOM 1651 O O . LYS A 1 202 ? 38.370 -22.567 -13.443 1.00 84.31 202 LYS A O 1
ATOM 1656 N N . HIS A 1 203 ? 38.309 -21.067 -11.782 1.00 79.44 203 HIS A N 1
ATOM 1657 C CA . HIS A 1 203 ? 39.701 -20.654 -11.945 1.00 79.44 203 HIS A CA 1
ATOM 1658 C C . HIS A 1 203 ? 40.675 -21.776 -11.553 1.00 79.44 203 HIS A C 1
ATOM 1660 O O . HIS A 1 203 ? 41.627 -22.038 -12.285 1.00 79.44 203 HIS A O 1
ATOM 1666 N N . TYR A 1 204 ? 40.404 -22.473 -10.446 1.00 75.50 204 TYR A N 1
ATOM 1667 C CA . TYR A 1 204 ? 41.201 -23.614 -9.995 1.00 75.50 204 TYR A CA 1
ATOM 1668 C C . TYR A 1 204 ? 41.164 -24.784 -10.992 1.00 75.50 204 TYR A C 1
ATOM 1670 O O . TYR A 1 204 ? 42.217 -25.293 -11.370 1.00 75.50 204 TYR A O 1
ATOM 1678 N N . GLU A 1 205 ? 39.981 -25.157 -11.489 1.00 76.12 205 GLU A N 1
ATOM 1679 C CA . GLU A 1 205 ? 39.817 -26.222 -12.493 1.00 76.12 205 GLU A CA 1
ATOM 1680 C C . GLU A 1 205 ? 40.581 -25.919 -13.795 1.00 76.12 205 GLU A C 1
ATOM 1682 O O . GLU A 1 205 ? 41.243 -26.795 -14.350 1.00 76.12 205 GLU A O 1
ATOM 1687 N N . ASN A 1 206 ? 40.574 -24.662 -14.253 1.00 72.81 206 ASN A N 1
ATOM 1688 C CA . ASN A 1 206 ? 41.338 -24.248 -15.435 1.00 72.81 206 ASN A CA 1
ATOM 1689 C C . ASN A 1 206 ? 42.861 -24.286 -15.222 1.00 72.81 206 ASN A C 1
ATOM 1691 O O . ASN A 1 206 ? 43.600 -24.546 -16.169 1.00 72.81 206 ASN A O 1
ATOM 1695 N N . HIS A 1 207 ? 43.344 -24.027 -14.003 1.00 66.38 207 HIS A N 1
ATOM 1696 C CA . HIS A 1 207 ? 44.773 -24.110 -13.689 1.00 66.38 207 HIS A CA 1
ATOM 1697 C C . HIS A 1 207 ? 45.261 -25.550 -13.507 1.00 66.38 207 HIS A C 1
ATOM 1699 O O . HIS A 1 207 ? 46.409 -25.831 -13.840 1.00 66.38 207 HIS A O 1
ATOM 1705 N N . HIS A 1 208 ? 44.414 -26.464 -13.028 1.00 61.19 208 HIS A N 1
ATOM 1706 C CA . HIS A 1 208 ? 44.793 -27.871 -12.873 1.00 61.19 208 HIS A CA 1
ATOM 1707 C C . HIS A 1 208 ? 44.803 -28.625 -14.210 1.00 61.19 208 HIS A C 1
ATOM 1709 O O . HIS A 1 208 ? 45.751 -29.352 -14.481 1.00 61.19 208 HIS A O 1
ATOM 1715 N N . ASN A 1 209 ? 43.850 -28.349 -15.106 1.00 57.84 209 ASN A N 1
ATOM 1716 C CA . ASN A 1 209 ? 43.824 -28.962 -16.442 1.00 57.84 209 ASN A CA 1
ATOM 1717 C C . ASN A 1 209 ? 44.978 -28.508 -17.363 1.00 57.84 209 ASN A C 1
ATOM 1719 O O . ASN A 1 209 ? 45.280 -29.188 -18.337 1.00 57.84 209 ASN A O 1
ATOM 1723 N N . ASN A 1 210 ? 45.627 -27.374 -17.072 1.00 56.66 210 ASN A N 1
ATOM 1724 C CA . ASN A 1 210 ? 46.812 -26.908 -17.808 1.00 56.66 210 ASN A CA 1
ATOM 1725 C C . ASN A 1 210 ? 48.137 -27.435 -17.231 1.00 56.66 210 ASN A C 1
ATOM 1727 O O . ASN A 1 210 ? 49.160 -27.317 -17.895 1.00 56.66 210 ASN A O 1
ATOM 1731 N N . ALA A 1 211 ? 48.141 -27.991 -16.016 1.00 53.00 211 ALA A N 1
ATOM 1732 C CA . ALA A 1 211 ? 49.353 -28.504 -15.376 1.00 53.00 211 ALA A CA 1
ATOM 1733 C C . ALA A 1 211 ? 49.670 -29.964 -15.756 1.00 53.00 211 ALA A C 1
ATOM 1735 O O . ALA A 1 211 ? 50.796 -30.402 -15.563 1.00 53.00 211 ALA A O 1
ATOM 1736 N N . GLU A 1 212 ? 48.715 -30.708 -16.325 1.00 53.62 212 GLU A N 1
ATOM 1737 C CA . GLU A 1 212 ? 48.896 -32.111 -16.747 1.00 53.62 212 GLU A CA 1
ATOM 1738 C C . GLU A 1 212 ? 49.407 -32.268 -18.199 1.00 53.62 212 GLU A C 1
ATOM 1740 O O . GLU A 1 212 ? 49.423 -33.375 -18.727 1.00 53.62 212 GLU A O 1
ATOM 1745 N N . LEU A 1 213 ? 49.824 -31.182 -18.868 1.00 52.81 213 LEU A N 1
ATOM 1746 C CA . LEU A 1 213 ? 50.291 -31.196 -20.269 1.00 52.81 213 LEU A CA 1
ATOM 1747 C C . LEU A 1 213 ? 51.775 -30.818 -20.463 1.00 52.81 213 LEU A C 1
ATOM 1749 O O . LEU A 1 213 ? 52.204 -30.670 -21.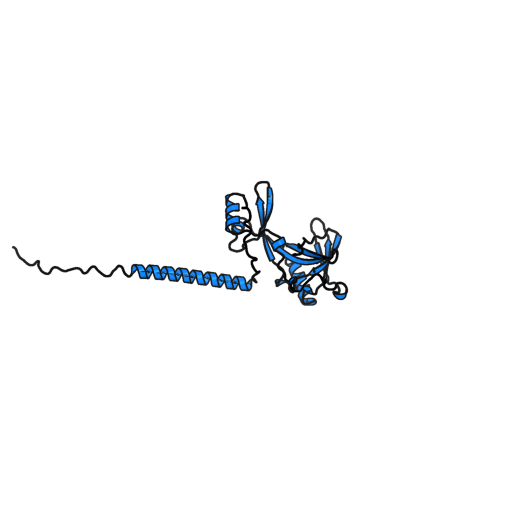605 1.00 52.81 213 LEU A O 1
ATOM 1753 N N . GLU A 1 214 ? 52.568 -30.683 -19.393 1.00 54.69 214 GLU A N 1
ATOM 1754 C CA . GLU A 1 214 ? 54.004 -30.331 -19.473 1.00 54.69 214 GLU A CA 1
ATOM 1755 C C . GLU A 1 214 ? 54.950 -31.364 -18.822 1.00 54.69 214 GLU A C 1
ATOM 1757 O O . GLU A 1 214 ? 56.034 -31.019 -18.357 1.00 54.69 214 GLU A O 1
ATOM 1762 N N . GLU A 1 215 ? 54.588 -32.647 -18.823 1.00 56.12 215 GLU A N 1
ATOM 1763 C CA . GLU A 1 215 ? 55.531 -33.740 -18.544 1.00 56.12 215 GLU A CA 1
ATOM 1764 C C . GLU A 1 215 ? 55.503 -34.723 -19.716 1.00 56.12 215 GLU A C 1
ATOM 1766 O O . GLU A 1 215 ? 54.614 -35.562 -19.788 1.00 56.12 215 GLU A O 1
ATOM 1771 N N . ASP A 1 216 ? 56.397 -34.515 -20.692 1.00 53.16 216 ASP A N 1
ATOM 1772 C CA . ASP A 1 216 ? 57.102 -35.550 -21.471 1.00 53.16 216 ASP A CA 1
ATOM 1773 C C . ASP A 1 216 ? 57.690 -34.929 -22.750 1.00 53.16 216 ASP A C 1
ATOM 1775 O O . ASP A 1 216 ? 57.093 -34.969 -23.819 1.00 53.16 216 ASP A O 1
ATOM 1779 N N . ASP A 1 217 ? 58.897 -34.373 -22.643 1.00 51.44 217 ASP A N 1
ATOM 1780 C CA . ASP A 1 217 ? 59.835 -34.286 -23.769 1.00 51.44 217 ASP A CA 1
ATOM 1781 C C . ASP A 1 217 ? 61.246 -34.548 -23.219 1.00 51.44 217 ASP A C 1
ATOM 1783 O O . ASP A 1 217 ? 62.090 -33.661 -23.058 1.00 51.44 217 ASP A O 1
ATOM 1787 N N . ASP A 1 218 ? 61.480 -35.817 -22.873 1.00 51.41 218 ASP A N 1
ATOM 1788 C CA . ASP A 1 218 ? 62.802 -36.375 -22.612 1.00 51.41 218 ASP A CA 1
ATOM 1789 C C . ASP A 1 218 ? 63.680 -36.199 -23.862 1.00 51.41 218 ASP A C 1
ATOM 1791 O O . ASP A 1 218 ? 63.582 -36.916 -24.864 1.00 51.41 218 ASP A O 1
ATOM 1795 N N . VAL A 1 219 ? 64.577 -35.216 -23.799 1.00 55.00 219 VAL A N 1
ATOM 1796 C CA . VAL A 1 219 ? 65.634 -35.001 -24.787 1.00 55.00 219 VAL A CA 1
ATOM 1797 C C . VAL A 1 219 ? 66.608 -36.182 -24.722 1.00 55.00 219 VAL A C 1
ATOM 1799 O O . VAL A 1 219 ? 67.537 -36.214 -23.915 1.00 55.00 219 VAL A O 1
ATOM 1802 N N . MET A 1 220 ? 66.411 -37.158 -25.608 1.00 51.22 220 MET A N 1
ATOM 1803 C CA . MET A 1 220 ? 67.377 -38.217 -25.906 1.00 51.22 220 MET A CA 1
ATOM 1804 C C . MET A 1 220 ? 68.667 -37.606 -26.475 1.00 51.22 220 MET A C 1
ATOM 1806 O O . MET A 1 220 ? 68.768 -37.284 -27.659 1.00 51.22 220 MET A O 1
ATOM 1810 N N . ILE A 1 221 ? 69.672 -37.447 -25.615 1.00 50.97 221 ILE A N 1
ATOM 1811 C CA . ILE A 1 221 ? 71.043 -37.107 -26.004 1.00 50.97 221 ILE A CA 1
ATOM 1812 C C . ILE A 1 221 ? 71.672 -38.349 -26.656 1.00 50.97 221 ILE A C 1
ATOM 1814 O O . ILE A 1 221 ? 71.937 -39.344 -25.984 1.00 50.97 221 ILE A O 1
ATOM 1818 N N . ASP A 1 222 ? 71.923 -38.282 -27.966 1.00 56.53 222 ASP A N 1
ATOM 1819 C CA . ASP A 1 222 ? 72.661 -39.295 -28.733 1.00 56.53 222 ASP A CA 1
ATOM 1820 C C . ASP A 1 222 ? 74.157 -39.304 -28.331 1.00 56.53 222 ASP A C 1
ATOM 1822 O O . ASP A 1 222 ? 74.841 -38.285 -28.489 1.00 56.53 222 ASP A O 1
ATOM 1826 N N . PRO A 1 223 ? 74.711 -40.423 -27.818 1.00 48.28 223 PRO A N 1
ATOM 1827 C CA . PRO A 1 223 ? 76.096 -40.489 -27.364 1.00 48.28 223 PRO A CA 1
ATOM 1828 C C . PRO A 1 223 ? 77.123 -40.823 -28.465 1.00 48.28 223 PRO A C 1
ATOM 1830 O O . PRO A 1 223 ? 78.292 -41.046 -28.142 1.00 48.28 223 PRO A O 1
ATOM 1833 N N . PHE A 1 224 ? 76.769 -40.847 -29.756 1.00 52.41 224 PHE A N 1
ATOM 1834 C CA . PHE A 1 224 ? 77.702 -41.240 -30.824 1.00 52.41 224 PHE A CA 1
ATOM 1835 C C . PHE A 1 224 ? 77.894 -40.196 -31.934 1.00 52.41 224 PHE A C 1
ATOM 1837 O O . PHE A 1 224 ? 77.619 -40.438 -33.104 1.00 52.41 224 PHE A O 1
ATOM 1844 N N . SER A 1 225 ? 78.550 -39.075 -31.618 1.00 53.22 225 SER A N 1
ATOM 1845 C CA . SER A 1 225 ? 79.244 -38.289 -32.654 1.00 53.22 225 SER A CA 1
ATOM 1846 C C . SER A 1 225 ? 80.594 -37.744 -32.185 1.00 53.22 225 SER A C 1
ATOM 1848 O O . SER A 1 225 ? 80.831 -36.544 -32.078 1.00 53.22 225 SER A O 1
ATOM 1850 N N . LEU A 1 226 ? 81.531 -38.666 -31.958 1.00 55.03 226 LEU A N 1
ATOM 1851 C CA . LEU A 1 226 ? 82.966 -38.390 -31.993 1.00 55.03 226 LEU A CA 1
ATOM 1852 C C . LEU A 1 226 ? 83.601 -39.267 -33.072 1.00 55.03 226 LEU A C 1
ATOM 1854 O O . LEU A 1 226 ? 83.855 -40.447 -32.834 1.00 55.03 226 LEU A O 1
ATOM 1858 N N . LYS A 1 227 ? 83.902 -38.688 -34.243 1.00 49.41 227 LYS A N 1
ATOM 1859 C CA . LYS A 1 227 ? 84.996 -39.146 -35.121 1.00 49.41 227 LYS A CA 1
ATOM 1860 C C . LYS A 1 227 ? 85.392 -38.097 -36.175 1.00 49.41 227 LYS A C 1
ATOM 1862 O O . LYS A 1 227 ? 84.749 -37.953 -37.200 1.00 49.41 227 LYS A O 1
ATOM 1867 N N . ARG A 1 228 ? 86.542 -37.472 -35.886 1.00 47.84 228 ARG A N 1
ATOM 1868 C CA . ARG A 1 228 ? 87.711 -37.173 -36.746 1.00 47.84 228 ARG A CA 1
ATOM 1869 C C . ARG A 1 228 ? 87.515 -36.563 -38.144 1.00 47.84 228 ARG A C 1
ATOM 1871 O O . ARG A 1 228 ? 86.969 -37.217 -39.026 1.00 47.84 228 ARG A O 1
ATOM 1878 N N . LYS A 1 229 ? 88.284 -35.487 -38.368 1.00 43.53 229 LYS A N 1
ATOM 1879 C CA . LYS A 1 229 ? 89.295 -35.220 -39.433 1.00 43.53 229 LYS A CA 1
ATOM 1880 C C . LYS A 1 229 ? 89.200 -33.734 -39.804 1.00 43.53 229 LYS A C 1
ATOM 1882 O O . LYS A 1 229 ? 88.092 -33.241 -39.933 1.00 43.53 229 LYS A O 1
ATOM 1887 N N . GLY A 1 230 ? 90.265 -32.976 -40.005 1.00 44.69 230 GLY A N 1
ATOM 1888 C CA . GLY A 1 230 ? 91.712 -33.173 -39.987 1.00 44.69 230 GLY A CA 1
ATOM 1889 C C . GLY A 1 230 ? 92.343 -31.803 -40.228 1.00 44.69 230 GLY A C 1
ATOM 1890 O O . GLY A 1 230 ? 91.583 -30.877 -40.591 1.00 44.69 230 GLY A O 1
#

pLDDT: mean 83.75, std 15.39, range [31.33, 97.19]

Radius of gyration: 30.33 Å; chains: 1; bounding box: 111×61×61 Å